Protein AF-A0A8H3U5H7-F1 (afdb_monomer_lite)

pLDDT: mean 70.86, std 16.05, range [38.41, 98.25]

Secondary structure (DSSP, 8-state):
-----GGGS-HHHH-TTS--PPPGGG--HHHHHHHHHTTTT-SS---S-SS----HHHHHTTTS---GGGHHHHHHHHHHHHHHHHHHHHHHHSS-SS----THHHHHHHHHHHGGGS--------HHHHHHTTSPPP-PPPPPPP-THHHHHHSSSSSS--------PPP-----EEEEEE-TTS-EEEEEEE--------S-SS--HHHHHHHHHHHHHHHHHHHHHHS-GGG--------HHHHHHHHHHHHHHHHHHHHTHHHHHHTT--

Organism: Venturia inaequalis (NCBI:txid5025)

Foldseek 3Di:
DDPPPPVPDPPCVVCVPDDDDDDPPVDDPVQVVVQVVCVVPDPDRDPDPDDDDQDVVNVVVVVPPDDPVCPVVVVVVVVVVVVVVVVVVVVVVVPDPDPDPDPVVVVVVVVVVPVVPPPDDDDDPDVVVVVVVVDDPDDDDDDDDPDCPVVVVVVVVPPPDPPDDDDPDDDDDFDWDWDWDADPVRDIDIDDGDGDPPPPPPPPPPDPVVVVVVVVVVVVVVVVVVVVVVPPPPCPPDPPPDDPVVVVVVVVVVVVVVVVCVVCVVVCVVVVND

Radius of gyration: 40.91 Å; chains: 1; bounding box: 101×96×105 Å

Sequence (274 aa):
MAPANIQNQPFSKQYPHIPSVPSTRHLRAEDVNLSSFFSLHRPISVTTAVPPESTEAQFNSIFEPRTLNNRQKFAKVISTLSGFAENLDSAIVETDEVGNITWQAIEQEVDMAQDAHRKGSGLRGDPMQQFMGQFKPFRPPPPPQPLNELVAASSKARSKRASAAPQKGRSWSTTITITEYTNRDGKIMYANAIAEPIAIAPSSPQKQPFLHRMGERERIWQEYRDERSQRGQSKKPEMKLISVKRQRKLKMKKHKYKKLMKRTRNERRKLGKL

InterPro domains:
  IPR013177 Ribosomal protein bS22, C-terminal [PF08213] (242-273)
  IPR013177 Ribosomal protein bS22, C-terminal [SM01155] (240-273)

Structure (mmCIF, N/CA/C/O backbone):
data_AF-A0A8H3U5H7-F1
#
_entry.id   AF-A0A8H3U5H7-F1
#
loop_
_atom_site.group_PDB
_atom_site.id
_atom_site.type_symbol
_atom_site.label_atom_id
_atom_site.label_alt_id
_atom_site.label_comp_id
_atom_site.label_asym_id
_atom_site.label_entity_id
_atom_site.label_seq_id
_atom_site.pdbx_PDB_ins_code
_atom_site.Cartn_x
_atom_site.Cartn_y
_atom_site.Cartn_z
_atom_site.occupancy
_atom_site.B_iso_or_equiv
_atom_site.auth_seq_id
_atom_site.auth_comp_id
_atom_site.auth_asym_id
_atom_site.auth_atom_id
_atom_site.pdbx_PDB_model_num
ATOM 1 N N . MET A 1 1 ? 38.866 -58.069 -45.721 1.00 38.66 1 MET A N 1
ATOM 2 C CA . MET A 1 1 ? 38.004 -58.292 -44.535 1.00 38.66 1 MET A CA 1
ATOM 3 C C . MET A 1 1 ? 38.095 -57.037 -43.675 1.00 38.66 1 MET A C 1
ATOM 5 O O . MET A 1 1 ? 39.208 -56.677 -43.342 1.00 38.66 1 MET A O 1
ATOM 9 N N . ALA A 1 2 ? 37.055 -56.270 -43.364 1.00 45.78 2 ALA A N 1
ATOM 10 C CA . ALA A 1 2 ? 35.619 -56.362 -43.629 1.00 45.78 2 ALA A CA 1
ATOM 11 C C . ALA A 1 2 ? 35.118 -54.978 -44.113 1.00 45.78 2 ALA A C 1
ATOM 13 O O . ALA A 1 2 ? 35.686 -53.971 -43.684 1.00 45.78 2 ALA A O 1
ATOM 14 N N . PRO A 1 3 ? 34.106 -54.887 -44.998 1.00 55.09 3 PRO A N 1
ATOM 15 C CA . PRO A 1 3 ? 33.540 -53.593 -45.367 1.00 55.09 3 PRO A CA 1
ATOM 16 C C . PRO A 1 3 ? 32.925 -52.964 -44.116 1.00 55.09 3 PRO A C 1
ATOM 18 O O . PRO A 1 3 ? 32.076 -53.572 -43.462 1.00 55.09 3 PRO A O 1
ATOM 21 N N . ALA A 1 4 ? 33.399 -51.771 -43.750 1.00 61.22 4 ALA A N 1
ATOM 22 C CA . ALA A 1 4 ? 32.850 -51.028 -42.628 1.00 61.22 4 ALA A CA 1
ATOM 23 C C . ALA A 1 4 ? 31.331 -50.915 -42.816 1.00 61.22 4 ALA A C 1
ATOM 25 O O . ALA A 1 4 ? 30.852 -50.531 -43.881 1.00 61.22 4 ALA A O 1
ATOM 26 N N . ASN A 1 5 ? 30.573 -51.312 -41.797 1.00 60.25 5 ASN A N 1
ATOM 27 C CA . ASN A 1 5 ? 29.120 -51.280 -41.811 1.00 60.25 5 ASN A CA 1
ATOM 28 C C . ASN A 1 5 ? 28.651 -49.811 -41.774 1.00 60.25 5 ASN A C 1
ATOM 30 O O . ASN A 1 5 ? 28.438 -49.232 -40.709 1.00 60.25 5 ASN A O 1
ATOM 34 N N . ILE A 1 6 ? 28.571 -49.186 -42.953 1.00 57.69 6 ILE A N 1
ATOM 35 C CA . ILE A 1 6 ? 28.218 -47.768 -43.142 1.00 57.69 6 ILE A CA 1
ATOM 36 C C . ILE A 1 6 ? 26.738 -47.507 -42.807 1.00 57.69 6 ILE A C 1
ATOM 38 O O . ILE A 1 6 ? 26.360 -46.358 -42.581 1.00 57.69 6 ILE A O 1
ATOM 42 N N . GLN A 1 7 ? 25.902 -48.547 -42.692 1.00 60.56 7 GLN A N 1
ATOM 43 C CA . GLN A 1 7 ? 24.448 -48.396 -42.563 1.00 60.56 7 GLN A CA 1
ATOM 44 C C . GLN A 1 7 ? 23.975 -47.728 -41.259 1.00 60.56 7 GLN A C 1
ATOM 46 O O . GLN A 1 7 ? 22.853 -47.240 -41.225 1.00 60.56 7 GLN A O 1
ATOM 51 N N . ASN A 1 8 ? 24.818 -47.624 -40.224 1.00 63.47 8 ASN A N 1
ATOM 52 C CA . ASN A 1 8 ? 24.435 -47.048 -38.925 1.00 63.47 8 ASN A CA 1
ATOM 53 C C . ASN A 1 8 ? 25.263 -45.819 -38.508 1.00 63.47 8 ASN A C 1
ATOM 55 O O . ASN A 1 8 ? 25.386 -45.533 -37.317 1.00 63.47 8 ASN A O 1
ATOM 59 N N . GLN A 1 9 ? 25.862 -45.089 -39.453 1.00 68.69 9 GLN A N 1
ATOM 60 C CA . GLN A 1 9 ? 26.500 -43.801 -39.143 1.00 68.69 9 GLN A CA 1
ATOM 61 C C . GLN A 1 9 ? 25.528 -42.640 -39.403 1.00 68.69 9 GLN A C 1
ATOM 63 O O . GLN A 1 9 ? 24.793 -42.678 -40.390 1.00 68.69 9 GLN A O 1
ATOM 68 N N . PRO A 1 10 ? 25.507 -41.597 -38.548 1.00 70.38 10 PRO A N 1
ATOM 69 C CA . PRO A 1 10 ? 24.693 -40.413 -38.797 1.00 70.38 10 PRO A CA 1
ATOM 70 C C . PRO A 1 10 ? 25.070 -39.789 -40.146 1.00 70.38 10 PRO A C 1
ATOM 72 O O . PRO A 1 10 ? 26.251 -39.714 -40.485 1.00 70.38 10 PRO A O 1
ATOM 75 N N . PHE A 1 11 ? 24.066 -39.325 -40.895 1.00 70.94 11 PHE A N 1
ATOM 76 C CA . PHE A 1 11 ? 24.198 -38.783 -42.256 1.00 70.94 11 PHE A CA 1
ATOM 77 C C . PHE A 1 11 ? 25.306 -37.720 -42.389 1.00 70.94 11 PHE A C 1
ATOM 79 O O . PHE A 1 11 ? 26.022 -37.686 -43.386 1.00 70.94 11 PHE A O 1
ATOM 86 N N . SER A 1 12 ? 25.536 -36.925 -41.337 1.00 74.25 12 SER A N 1
ATOM 87 C CA . SER A 1 12 ? 26.615 -35.929 -41.264 1.00 74.25 12 SER A CA 1
ATOM 88 C C . SER A 1 12 ? 28.032 -36.510 -41.348 1.00 74.25 12 SER A C 1
ATOM 90 O O . SER A 1 12 ? 28.941 -35.828 -41.809 1.00 74.25 12 SER A O 1
ATOM 92 N N . LYS A 1 13 ? 28.245 -37.763 -40.927 1.00 75.06 13 LYS A N 1
ATOM 93 C CA . LYS A 1 13 ? 29.532 -38.467 -41.071 1.00 75.06 13 LYS A CA 1
ATOM 94 C C . LYS A 1 13 ? 29.692 -39.123 -42.439 1.00 75.06 13 LYS A C 1
ATOM 96 O O . LYS A 1 13 ? 30.819 -39.342 -42.866 1.00 75.06 13 LYS A O 1
ATOM 101 N N . GLN A 1 14 ? 28.583 -39.457 -43.099 1.00 79.12 14 GLN A N 1
ATOM 102 C CA . GLN A 1 14 ? 28.596 -40.024 -44.449 1.00 79.12 14 GLN A CA 1
ATOM 103 C C . GLN A 1 14 ? 28.851 -38.938 -45.503 1.00 79.12 14 GLN A C 1
ATOM 105 O O . GLN A 1 14 ? 29.548 -39.191 -46.479 1.00 79.12 14 GLN A O 1
ATOM 110 N N . TYR A 1 15 ? 28.342 -37.722 -45.273 1.00 80.62 15 TYR A N 1
ATOM 111 C CA . TYR A 1 15 ? 28.466 -36.596 -46.198 1.00 80.62 15 TYR A CA 1
ATOM 112 C C . TYR A 1 15 ? 28.907 -35.320 -45.460 1.00 80.62 15 TYR A C 1
ATOM 114 O O . TYR A 1 15 ? 28.085 -34.443 -45.193 1.00 80.62 15 TYR A O 1
ATOM 122 N N . PRO A 1 16 ? 30.206 -35.184 -45.134 1.00 77.00 16 PRO A N 1
ATOM 123 C CA . PRO A 1 16 ? 30.718 -34.081 -44.312 1.00 77.00 16 PRO A CA 1
ATOM 124 C C . PRO A 1 16 ? 30.640 -32.702 -44.990 1.00 77.00 16 PRO A C 1
ATOM 126 O O . PRO A 1 16 ? 30.789 -31.682 -44.327 1.00 77.00 16 PRO A O 1
ATOM 129 N N . HIS A 1 17 ? 30.412 -32.658 -46.304 1.00 84.56 17 HIS A N 1
ATOM 130 C CA . HIS A 1 17 ? 30.326 -31.421 -47.090 1.00 84.56 17 HIS A CA 1
ATOM 131 C C . HIS A 1 17 ? 28.906 -30.848 -47.155 1.00 84.56 17 HIS A C 1
ATOM 133 O O . HIS A 1 17 ? 28.713 -29.738 -47.645 1.00 84.56 17 HIS A O 1
ATOM 139 N N . ILE A 1 18 ? 27.907 -31.611 -46.702 1.00 83.88 18 ILE A N 1
ATOM 140 C CA . ILE A 1 18 ? 26.506 -31.205 -46.757 1.00 83.88 18 ILE A CA 1
ATOM 141 C C . ILE A 1 18 ? 26.121 -30.646 -45.384 1.00 83.88 18 ILE A C 1
ATOM 143 O O . ILE A 1 18 ? 26.303 -31.334 -44.375 1.00 83.88 18 ILE A O 1
ATOM 147 N N . PRO A 1 19 ? 25.570 -29.422 -45.306 1.00 84.00 19 PRO A N 1
ATOM 148 C CA . PRO A 1 19 ? 25.059 -28.902 -44.048 1.00 84.00 19 PRO A CA 1
ATOM 149 C C . PRO A 1 19 ? 23.917 -29.800 -43.555 1.00 84.00 19 PRO A C 1
ATOM 151 O O . PRO A 1 19 ? 22.905 -29.974 -44.231 1.00 84.00 19 PRO A O 1
ATOM 154 N N . SER A 1 20 ? 24.087 -30.389 -42.371 1.00 82.75 20 SER A N 1
ATOM 155 C CA . SER A 1 20 ? 23.086 -31.255 -41.746 1.00 82.75 20 SER A CA 1
ATOM 156 C C . SER A 1 20 ? 22.437 -30.535 -40.575 1.00 82.75 20 SER A C 1
ATOM 158 O O . SER A 1 20 ? 23.118 -30.062 -39.667 1.00 82.75 20 SER A O 1
ATOM 160 N N . VAL A 1 21 ? 21.108 -30.513 -40.562 1.00 81.94 21 VAL A N 1
ATOM 161 C CA . VAL A 1 21 ? 20.324 -29.953 -39.457 1.00 81.94 21 VAL A CA 1
ATOM 162 C C . VAL A 1 21 ? 20.147 -31.017 -38.359 1.00 81.94 21 VAL A C 1
ATOM 164 O O . VAL A 1 21 ? 19.982 -32.199 -38.682 1.00 81.94 21 VAL A O 1
ATOM 167 N N . PRO A 1 22 ? 20.191 -30.649 -37.063 1.00 81.25 22 PRO A N 1
ATOM 168 C CA . PRO A 1 22 ? 19.882 -31.561 -35.965 1.00 81.25 22 PRO A CA 1
ATOM 169 C C . PRO A 1 22 ? 18.473 -32.157 -36.064 1.00 81.25 22 PRO A C 1
ATOM 171 O O . PRO A 1 22 ? 17.546 -31.541 -36.585 1.00 81.25 22 PRO A O 1
ATOM 174 N N . SER A 1 23 ? 18.286 -33.357 -35.512 1.00 80.75 23 SER A N 1
ATOM 175 C CA . SER A 1 23 ? 16.974 -34.005 -35.511 1.00 80.75 23 SER A CA 1
ATOM 176 C C . SER A 1 23 ? 15.972 -33.253 -34.626 1.00 80.75 23 SER A C 1
ATOM 178 O O . SER A 1 23 ? 16.205 -33.039 -33.435 1.00 80.75 23 SER A O 1
ATOM 180 N N . THR A 1 24 ? 14.810 -32.930 -35.189 1.00 81.19 24 THR A N 1
ATOM 181 C CA . THR A 1 24 ? 13.697 -32.237 -34.520 1.00 81.19 24 THR A CA 1
ATOM 182 C C . THR A 1 24 ? 12.803 -33.160 -33.685 1.00 81.19 24 THR A C 1
ATOM 184 O O . THR A 1 24 ? 11.735 -32.747 -33.252 1.00 81.19 24 THR A O 1
ATOM 187 N N . ARG A 1 25 ? 13.233 -34.399 -33.386 1.00 84.12 25 ARG A N 1
ATOM 188 C CA . ARG A 1 25 ? 12.470 -35.378 -32.573 1.00 84.12 25 ARG A CA 1
ATOM 189 C C . ARG A 1 25 ? 12.089 -34.889 -31.169 1.00 84.12 25 ARG A C 1
ATOM 191 O O . ARG A 1 25 ? 11.213 -35.471 -30.545 1.00 84.12 25 ARG A O 1
ATOM 198 N N . HIS A 1 26 ? 12.772 -33.865 -30.664 1.00 79.50 26 HIS A N 1
ATOM 199 C CA . HIS A 1 26 ? 12.516 -33.257 -29.360 1.00 79.50 26 HIS A CA 1
ATOM 200 C C . HIS A 1 26 ? 11.405 -32.193 -29.391 1.00 79.50 26 HIS A C 1
ATOM 202 O O . HIS A 1 26 ? 10.941 -31.788 -28.330 1.00 79.50 26 HIS A O 1
ATOM 208 N N . LEU A 1 27 ? 10.984 -31.737 -30.577 1.00 76.81 27 LEU A N 1
ATOM 209 C CA . LEU A 1 27 ? 9.941 -30.726 -30.736 1.00 76.81 27 LEU A CA 1
ATOM 210 C C . LEU A 1 27 ? 8.566 -31.396 -30.782 1.00 76.81 27 LEU A C 1
ATOM 212 O O . LEU A 1 27 ? 8.334 -32.291 -31.599 1.00 76.81 27 LEU A O 1
ATOM 216 N N . ARG A 1 28 ? 7.638 -30.953 -29.929 1.00 83.38 28 ARG A N 1
ATOM 217 C CA . ARG A 1 28 ? 6.228 -31.356 -30.017 1.00 83.38 28 ARG A CA 1
ATOM 218 C C . ARG A 1 28 ? 5.477 -30.440 -30.981 1.00 83.38 28 ARG A C 1
ATOM 220 O O . ARG A 1 28 ? 5.817 -29.271 -31.130 1.00 83.38 28 ARG A O 1
ATOM 227 N N . ALA A 1 29 ? 4.428 -30.961 -31.619 1.00 83.19 29 ALA A N 1
ATOM 228 C CA . ALA A 1 29 ? 3.637 -30.199 -32.590 1.00 83.19 29 ALA A CA 1
ATOM 229 C C . ALA A 1 29 ? 2.965 -28.959 -31.964 1.00 83.19 29 ALA A C 1
ATOM 231 O O . ALA A 1 29 ? 2.862 -27.910 -32.594 1.00 83.19 29 ALA A O 1
ATOM 232 N N . GLU A 1 30 ? 2.555 -29.066 -30.701 1.00 81.88 30 GLU A N 1
ATOM 233 C CA . GLU A 1 30 ? 1.944 -27.978 -29.929 1.00 81.88 30 GLU A CA 1
ATOM 234 C C . GLU A 1 30 ? 2.913 -26.807 -29.711 1.00 81.88 30 GLU A C 1
ATOM 236 O O . GLU A 1 30 ? 2.532 -25.650 -29.892 1.00 81.88 30 GLU A O 1
ATOM 241 N N . ASP A 1 31 ? 4.182 -27.103 -29.419 1.00 76.38 31 ASP A N 1
ATOM 242 C CA . ASP A 1 31 ? 5.225 -26.094 -29.209 1.00 76.38 31 ASP A CA 1
ATOM 243 C C . ASP A 1 31 ? 5.507 -25.312 -30.502 1.00 76.38 31 ASP A C 1
ATOM 245 O O . ASP A 1 31 ? 5.683 -24.091 -30.482 1.00 76.38 31 ASP A O 1
ATOM 249 N N . VAL A 1 32 ? 5.478 -26.000 -31.650 1.00 78.88 32 VAL A N 1
ATOM 250 C CA . VAL A 1 32 ? 5.634 -25.384 -32.978 1.00 78.88 32 VAL A CA 1
ATOM 251 C C . VAL A 1 32 ? 4.457 -24.456 -33.293 1.00 78.88 32 VAL A C 1
ATOM 253 O O . VAL A 1 32 ? 4.671 -23.331 -33.750 1.00 78.88 32 VAL A O 1
ATOM 256 N N . ASN A 1 33 ? 3.226 -24.880 -32.997 1.00 82.31 33 ASN A N 1
ATOM 257 C CA . ASN A 1 33 ? 2.026 -24.067 -33.212 1.00 82.31 33 ASN A CA 1
ATOM 258 C C . ASN A 1 33 ? 2.021 -22.806 -32.337 1.00 82.31 33 ASN A C 1
ATOM 260 O O . ASN A 1 33 ? 1.718 -21.717 -32.825 1.00 82.31 33 ASN A O 1
ATOM 264 N N . LEU A 1 34 ? 2.409 -22.926 -31.065 1.00 75.75 34 LEU A N 1
ATOM 265 C CA . LEU A 1 34 ? 2.540 -21.777 -30.166 1.00 75.75 34 LEU A CA 1
ATOM 266 C C . LEU A 1 34 ? 3.647 -20.823 -30.625 1.00 75.75 34 LEU A C 1
ATOM 268 O O . LEU A 1 34 ? 3.435 -19.610 -30.670 1.00 75.75 34 LEU A O 1
ATOM 272 N N . SER A 1 35 ? 4.810 -21.352 -31.011 1.00 77.81 35 SER A N 1
ATOM 273 C CA . SER A 1 35 ? 5.904 -20.528 -31.532 1.00 77.81 35 SER A CA 1
ATOM 274 C C . SER A 1 35 ? 5.510 -19.813 -32.830 1.00 77.81 35 SER A C 1
ATOM 276 O O . SER A 1 35 ? 5.905 -18.666 -33.033 1.00 77.81 35 SER A O 1
ATOM 278 N N . SER A 1 36 ? 4.707 -20.452 -33.686 1.00 81.69 36 SER A N 1
ATOM 279 C CA . SER A 1 36 ? 4.150 -19.837 -34.894 1.00 81.69 36 SER A CA 1
ATOM 280 C C . SER A 1 36 ? 3.160 -18.718 -34.554 1.00 81.69 36 SER A C 1
ATOM 282 O O . SER A 1 36 ? 3.287 -17.614 -35.086 1.00 81.69 36 SER A O 1
ATOM 284 N N . PHE A 1 37 ? 2.246 -18.949 -33.606 1.00 80.75 37 PHE A N 1
ATOM 285 C CA . PHE A 1 37 ? 1.261 -17.958 -33.161 1.00 80.75 37 PHE A CA 1
ATOM 286 C C . PHE A 1 37 ? 1.910 -16.677 -32.606 1.00 80.75 37 PHE A C 1
ATOM 288 O O . PHE A 1 37 ? 1.451 -15.573 -32.891 1.00 80.75 37 PHE A O 1
ATOM 295 N N . PHE A 1 38 ? 3.006 -16.802 -31.850 1.00 73.38 38 PHE A N 1
ATOM 296 C CA . PHE A 1 38 ? 3.713 -15.657 -31.260 1.00 73.38 38 PHE A CA 1
ATOM 297 C C . PHE A 1 38 ? 4.864 -15.101 -32.114 1.00 73.38 38 PHE A C 1
ATOM 299 O O . PHE A 1 38 ? 5.525 -14.154 -31.680 1.00 73.38 38 PHE A O 1
ATOM 306 N N . SER A 1 39 ? 5.089 -15.631 -33.319 1.00 78.62 39 SER A N 1
ATOM 307 C CA . SER A 1 39 ? 6.209 -15.245 -34.195 1.00 78.62 39 SER A CA 1
ATOM 308 C C . SER A 1 39 ? 6.231 -13.755 -34.560 1.00 78.62 39 SER A C 1
ATOM 310 O O . SER A 1 39 ? 7.302 -13.165 -34.660 1.00 78.62 39 SER A O 1
ATOM 312 N N . LEU A 1 40 ? 5.062 -13.115 -34.677 1.00 79.31 40 LEU A N 1
ATOM 313 C CA . LEU A 1 40 ? 4.951 -11.677 -34.962 1.00 79.31 40 LEU A CA 1
ATOM 314 C C . LEU A 1 40 ? 5.282 -10.782 -33.762 1.00 79.31 40 LEU A C 1
ATOM 316 O O . LEU A 1 40 ? 5.518 -9.588 -33.929 1.00 79.31 40 LEU A O 1
ATOM 320 N N . HIS A 1 41 ? 5.270 -11.332 -32.548 1.00 70.00 41 HIS A N 1
ATOM 321 C CA . HIS A 1 41 ? 5.310 -10.540 -31.320 1.00 70.00 41 HIS A CA 1
ATOM 322 C C . HIS A 1 41 ? 6.515 -10.844 -30.426 1.00 70.00 41 HIS A C 1
ATOM 324 O O . HIS A 1 41 ? 6.621 -10.233 -29.359 1.00 70.00 41 HIS A O 1
ATOM 330 N N . ARG A 1 42 ? 7.416 -11.771 -30.805 1.00 63.66 42 ARG A N 1
ATOM 331 C CA . ARG A 1 42 ? 8.579 -12.144 -29.977 1.00 63.66 42 ARG A CA 1
ATOM 332 C C . ARG A 1 42 ? 9.828 -12.541 -30.787 1.00 63.66 42 ARG A C 1
ATOM 334 O O . ARG A 1 42 ? 9.720 -13.402 -31.652 1.00 63.66 42 ARG A O 1
ATOM 341 N N . PRO A 1 43 ? 11.027 -12.030 -30.433 1.00 60.25 43 PRO A N 1
ATOM 342 C CA . PRO A 1 43 ? 12.297 -12.419 -31.059 1.00 60.25 43 PRO A CA 1
ATOM 343 C C . PRO A 1 43 ? 12.911 -13.737 -30.528 1.00 60.25 43 PRO A C 1
ATOM 345 O O . PRO A 1 43 ? 14.051 -14.041 -30.861 1.00 60.25 43 PRO A O 1
ATOM 348 N N . ILE A 1 44 ? 12.213 -14.520 -29.687 1.00 60.56 44 ILE A N 1
ATOM 349 C CA . ILE A 1 44 ? 12.780 -15.713 -29.022 1.00 60.56 44 ILE A CA 1
ATOM 350 C C . ILE A 1 44 ? 11.791 -16.888 -29.077 1.00 60.56 44 ILE A C 1
ATOM 352 O O . ILE A 1 44 ? 10.619 -16.722 -28.731 1.00 60.56 44 ILE A O 1
ATOM 356 N N . SER A 1 45 ? 12.270 -18.068 -29.486 1.00 61.12 45 SER A N 1
ATOM 357 C CA . SER A 1 45 ? 11.496 -19.314 -29.596 1.00 61.12 45 SER A CA 1
ATOM 358 C C . SER A 1 45 ? 10.948 -19.788 -28.245 1.00 61.12 45 SER A C 1
ATOM 360 O O . SER A 1 45 ? 11.640 -19.738 -27.227 1.00 61.12 45 SER A O 1
ATOM 362 N N . VAL A 1 46 ? 9.709 -20.285 -28.237 1.00 61.00 46 VAL A N 1
ATOM 363 C CA . VAL A 1 46 ? 9.047 -20.829 -27.041 1.00 61.00 46 VAL A CA 1
ATOM 364 C C . VAL A 1 46 ? 9.721 -22.150 -26.653 1.00 61.00 46 VAL A C 1
ATOM 366 O O . VAL A 1 46 ? 9.574 -23.150 -27.345 1.00 61.00 46 VAL A O 1
ATOM 369 N N . THR A 1 47 ? 10.495 -22.154 -25.565 1.00 63.59 47 THR A N 1
ATOM 370 C CA . THR A 1 47 ? 11.216 -23.345 -25.068 1.00 63.59 47 THR A CA 1
ATOM 371 C C . THR A 1 47 ? 10.421 -24.160 -24.049 1.00 63.59 47 THR A C 1
ATOM 373 O O . THR A 1 47 ? 10.843 -25.250 -23.667 1.00 63.59 47 THR A O 1
ATOM 376 N N . THR A 1 48 ? 9.274 -23.652 -23.597 1.00 61.62 48 THR A N 1
ATOM 377 C CA . THR A 1 48 ? 8.403 -24.323 -22.633 1.00 61.62 48 THR A CA 1
ATOM 378 C C . THR A 1 48 ? 6.943 -24.108 -22.999 1.00 61.62 48 THR A C 1
ATOM 380 O O . THR A 1 48 ? 6.538 -22.999 -23.350 1.00 61.62 48 THR A O 1
ATOM 383 N N . ALA A 1 49 ? 6.141 -25.165 -22.877 1.00 57.53 49 ALA A N 1
ATOM 384 C CA . ALA A 1 49 ? 4.698 -25.055 -22.986 1.00 57.53 49 ALA A CA 1
ATOM 385 C C . ALA A 1 49 ? 4.191 -23.992 -21.992 1.00 57.53 49 ALA A C 1
ATOM 387 O O . ALA A 1 49 ? 4.496 -24.003 -20.796 1.00 57.53 49 ALA A O 1
ATOM 388 N N . VAL A 1 50 ? 3.474 -23.024 -22.550 1.00 61.88 50 VAL A N 1
ATOM 389 C CA . VAL A 1 50 ? 2.701 -21.971 -21.883 1.00 61.88 50 VAL A CA 1
ATOM 390 C C . VAL A 1 50 ? 1.880 -22.580 -20.732 1.00 61.88 50 VAL A C 1
ATOM 392 O O . VAL A 1 50 ? 1.407 -23.701 -20.872 1.00 61.88 50 VAL A O 1
ATOM 395 N N . PRO A 1 51 ? 1.707 -21.835 -19.623 1.00 60.69 51 PRO A N 1
ATOM 396 C CA . PRO A 1 51 ? 2.151 -22.207 -18.274 1.00 60.69 51 PRO A CA 1
ATOM 397 C C . PRO A 1 51 ? 1.800 -23.640 -17.833 1.00 60.69 51 PRO A C 1
ATOM 399 O O . PRO A 1 51 ? 0.774 -24.177 -18.238 1.00 60.69 51 PRO A O 1
ATOM 402 N N . PRO A 1 52 ? 2.601 -24.230 -16.924 1.00 68.38 52 PRO A N 1
ATOM 403 C CA . PRO A 1 52 ? 2.379 -25.589 -16.437 1.00 68.38 52 PRO A CA 1
ATOM 404 C C . PRO A 1 52 ? 0.938 -25.778 -15.961 1.00 68.38 52 PRO A C 1
ATOM 406 O O . PRO A 1 52 ? 0.414 -24.928 -15.235 1.00 68.38 52 PRO A O 1
ATOM 409 N N . GLU A 1 53 ? 0.323 -26.893 -16.362 1.00 71.56 53 GLU A N 1
ATOM 410 C CA . GLU A 1 53 ? -1.028 -27.262 -15.944 1.00 71.56 53 GLU A CA 1
ATOM 411 C C . GLU A 1 53 ? -1.113 -27.227 -14.416 1.00 71.56 53 GLU A C 1
ATOM 413 O O . GLU A 1 53 ? -0.480 -28.014 -13.708 1.00 71.56 53 GLU A O 1
ATOM 418 N N . SER A 1 54 ? -1.867 -26.265 -13.887 1.00 75.88 54 SER A N 1
ATOM 419 C CA . SER A 1 54 ? -2.039 -26.123 -12.450 1.00 75.88 54 SER A CA 1
ATOM 420 C C . SER A 1 54 ? -2.907 -27.265 -11.942 1.00 75.88 54 SER A C 1
ATOM 422 O O . SER A 1 54 ? -4.094 -27.341 -12.258 1.00 75.88 54 SER A O 1
ATOM 424 N N . THR A 1 55 ? -2.328 -28.150 -11.138 1.00 88.88 55 THR A N 1
ATOM 425 C CA . THR A 1 55 ? -3.066 -29.249 -10.512 1.00 88.88 55 THR A CA 1
ATOM 426 C C . THR A 1 55 ? -4.027 -28.691 -9.459 1.00 88.88 55 THR A C 1
ATOM 428 O O . THR A 1 55 ? -3.699 -27.725 -8.768 1.00 88.88 55 THR A O 1
ATOM 431 N N . GLU A 1 56 ? -5.184 -29.323 -9.258 1.00 88.38 56 GLU A N 1
ATOM 432 C CA . GLU A 1 56 ? -6.163 -28.906 -8.240 1.00 88.38 56 GLU A CA 1
ATOM 433 C C . GLU A 1 56 ? -5.545 -28.838 -6.830 1.00 88.38 56 GLU A C 1
ATOM 435 O O . GLU A 1 56 ? -5.805 -27.911 -6.071 1.00 88.38 56 GLU A O 1
ATOM 440 N N . ALA A 1 57 ? -4.611 -29.740 -6.510 1.00 85.12 57 ALA A N 1
ATOM 441 C CA . ALA A 1 57 ? -3.832 -29.692 -5.270 1.00 85.12 57 ALA A CA 1
ATOM 442 C C . ALA A 1 57 ? -2.997 -28.401 -5.127 1.00 85.12 57 ALA A C 1
ATOM 444 O O . ALA A 1 57 ? -2.863 -27.848 -4.033 1.00 85.12 57 ALA A O 1
ATOM 445 N N . GLN A 1 58 ? -2.451 -27.895 -6.233 1.00 84.31 58 GLN A N 1
ATOM 446 C CA . GLN A 1 58 ? -1.659 -26.669 -6.270 1.00 84.31 58 GLN A CA 1
ATOM 447 C C . GLN A 1 58 ? -2.556 -25.437 -6.110 1.00 84.31 58 GLN A C 1
ATOM 449 O O . GLN A 1 58 ? -2.195 -24.506 -5.389 1.00 84.31 58 GLN A O 1
ATOM 454 N N . PHE A 1 59 ? -3.752 -25.467 -6.698 1.00 86.62 59 PHE A N 1
ATOM 455 C CA . PHE A 1 59 ? -4.781 -24.450 -6.488 1.00 86.62 59 PHE A CA 1
ATOM 456 C C . PHE A 1 59 ? -5.291 -24.440 -5.039 1.00 86.62 59 PHE A C 1
ATOM 458 O O . PHE A 1 59 ? -5.331 -23.388 -4.403 1.00 86.62 59 PHE A O 1
ATOM 465 N N . ASN A 1 60 ? -5.574 -25.609 -4.465 1.00 90.69 60 ASN A N 1
ATOM 466 C CA . ASN A 1 60 ? -6.035 -25.745 -3.081 1.00 90.69 60 ASN A CA 1
ATOM 467 C C . ASN A 1 60 ? -4.993 -25.249 -2.067 1.00 90.69 60 ASN A C 1
ATOM 469 O O . ASN A 1 60 ? -5.356 -24.642 -1.060 1.00 90.69 60 ASN A O 1
ATOM 473 N N . SER A 1 61 ? -3.697 -25.375 -2.379 1.00 83.44 61 SER A N 1
ATOM 474 C CA . SER A 1 61 ? -2.613 -24.835 -1.544 1.00 83.44 61 SER A CA 1
ATOM 475 C C . SER A 1 61 ? -2.667 -23.312 -1.342 1.00 83.44 61 SER A C 1
ATOM 477 O O . SER A 1 61 ? -2.074 -22.803 -0.390 1.00 83.44 61 SER A O 1
ATOM 479 N N . ILE A 1 62 ? -3.393 -22.579 -2.196 1.00 87.25 62 ILE A N 1
ATOM 480 C CA . ILE A 1 62 ? -3.594 -21.126 -2.080 1.00 87.25 62 ILE A CA 1
ATOM 481 C C . ILE A 1 62 ? -4.499 -20.792 -0.884 1.00 87.25 62 ILE A C 1
ATOM 483 O O . ILE A 1 62 ? -4.328 -19.745 -0.255 1.00 87.25 62 ILE A O 1
ATOM 487 N N . PHE A 1 63 ? -5.444 -21.677 -0.559 1.00 89.12 63 PHE A N 1
ATOM 488 C CA . PHE A 1 63 ? -6.425 -21.481 0.511 1.00 89.12 63 PHE A CA 1
ATOM 489 C C . PHE A 1 63 ? -5.990 -22.078 1.852 1.00 89.12 63 PHE A C 1
ATOM 491 O O . PHE A 1 63 ? -6.617 -21.798 2.876 1.00 89.12 63 PHE A O 1
ATOM 498 N N . GLU A 1 64 ? -4.909 -22.860 1.871 1.00 84.94 64 GLU A N 1
ATOM 499 C CA . GLU A 1 64 ? -4.370 -23.435 3.099 1.00 84.94 64 GLU A CA 1
ATOM 500 C C . GLU A 1 64 ? -3.908 -22.329 4.072 1.00 84.94 64 GLU A C 1
ATOM 502 O O . GLU A 1 64 ? -3.162 -21.414 3.690 1.00 84.94 64 GLU A O 1
ATOM 507 N N . PRO A 1 65 ? -4.319 -22.378 5.355 1.00 78.56 65 PRO A N 1
ATOM 508 C CA . PRO A 1 65 ? -3.940 -21.373 6.332 1.00 78.56 65 PRO A CA 1
ATOM 509 C C . PRO A 1 65 ? -2.419 -21.342 6.495 1.00 78.56 65 PRO A C 1
ATOM 511 O O . PRO A 1 65 ? -1.752 -22.356 6.696 1.00 78.56 65 PRO A O 1
ATOM 514 N N . ARG A 1 66 ? -1.851 -20.135 6.426 1.00 67.00 66 ARG A N 1
ATOM 515 C CA . ARG A 1 66 ? -0.403 -19.907 6.456 1.00 67.00 66 ARG A CA 1
ATOM 516 C C . ARG A 1 66 ? 0.215 -20.450 7.751 1.00 67.00 66 ARG A C 1
ATOM 518 O O . ARG A 1 66 ? 0.184 -19.786 8.786 1.00 67.00 66 ARG A O 1
ATOM 525 N N . THR A 1 67 ? 0.836 -21.625 7.682 1.00 69.50 67 THR A N 1
ATOM 526 C CA . THR A 1 67 ? 1.518 -22.234 8.830 1.00 69.50 67 THR A CA 1
ATOM 527 C C . THR A 1 67 ? 2.836 -21.505 9.127 1.00 69.50 67 THR A C 1
ATOM 529 O O . THR A 1 67 ? 3.608 -21.141 8.232 1.00 69.50 67 THR A O 1
ATOM 532 N N . LEU A 1 68 ? 3.110 -21.261 10.414 1.00 59.41 68 LEU A N 1
ATOM 533 C CA . LEU A 1 68 ? 4.286 -20.518 10.900 1.00 59.41 68 LEU A CA 1
ATOM 534 C C . LEU A 1 68 ? 5.634 -21.201 10.565 1.00 59.41 68 LEU A C 1
ATOM 536 O O . LEU A 1 68 ? 6.685 -20.565 10.656 1.00 59.41 68 LEU A O 1
ATOM 540 N N . ASN A 1 69 ? 5.607 -22.448 10.081 1.00 60.44 69 ASN A N 1
ATOM 541 C CA . ASN A 1 69 ? 6.777 -23.227 9.657 1.00 60.44 69 ASN A CA 1
ATOM 542 C C . ASN A 1 69 ? 7.348 -22.813 8.286 1.00 60.44 69 ASN A C 1
ATOM 544 O O . ASN A 1 69 ? 8.436 -23.244 7.911 1.00 60.44 69 ASN A O 1
ATOM 548 N N . ASN A 1 70 ? 6.693 -21.910 7.548 1.00 61.03 70 ASN A N 1
ATOM 549 C CA . ASN A 1 70 ? 7.200 -21.424 6.258 1.00 61.03 70 ASN A CA 1
ATOM 550 C C . ASN A 1 70 ? 8.343 -20.398 6.363 1.00 61.03 70 ASN A C 1
ATOM 552 O O . ASN A 1 70 ? 8.803 -19.912 5.331 1.00 61.03 70 ASN A O 1
ATOM 556 N N . ARG A 1 71 ? 8.848 -20.058 7.561 1.00 67.62 71 ARG A N 1
ATOM 557 C CA . ARG A 1 71 ? 9.958 -19.093 7.719 1.00 67.62 71 ARG A CA 1
ATOM 558 C C . ARG A 1 71 ? 11.198 -19.488 6.908 1.00 67.62 71 ARG A C 1
ATOM 560 O O . ARG A 1 71 ? 11.827 -18.613 6.323 1.00 67.62 71 ARG A O 1
ATOM 567 N N . GLN A 1 72 ? 11.504 -20.782 6.819 1.00 72.88 72 GLN A N 1
ATOM 568 C CA . GLN A 1 72 ? 12.604 -21.294 5.994 1.00 72.88 72 GLN A CA 1
ATOM 569 C C . GLN A 1 72 ? 12.317 -21.152 4.491 1.00 72.88 72 GLN A C 1
ATOM 571 O O . GLN A 1 72 ? 13.207 -20.773 3.737 1.00 72.88 72 GLN A O 1
ATOM 576 N N . LYS A 1 73 ? 11.064 -21.351 4.053 1.00 71.62 73 LYS A N 1
ATOM 577 C CA . LYS A 1 73 ? 10.660 -21.108 2.657 1.00 71.62 73 LYS A CA 1
ATOM 578 C C . LYS A 1 73 ? 10.722 -19.622 2.299 1.00 71.62 73 LYS A C 1
ATOM 580 O O . LYS A 1 73 ? 11.205 -19.285 1.227 1.00 71.62 73 LYS A O 1
ATOM 585 N N . PHE A 1 74 ? 10.316 -18.729 3.206 1.00 73.25 74 PHE A N 1
ATOM 586 C CA . PHE A 1 74 ? 10.477 -17.281 3.029 1.00 73.25 74 PHE A CA 1
ATOM 587 C C . PHE A 1 74 ? 11.950 -16.870 2.989 1.00 73.25 74 PHE A C 1
ATOM 589 O O . PHE A 1 74 ? 12.317 -16.071 2.139 1.00 73.25 74 PHE A O 1
ATOM 596 N N . ALA A 1 75 ? 12.796 -17.433 3.857 1.00 80.75 75 ALA A N 1
ATOM 597 C CA . ALA A 1 75 ? 14.237 -17.195 3.816 1.00 80.75 75 ALA A CA 1
ATOM 598 C C . ALA A 1 75 ? 14.847 -17.662 2.485 1.00 80.75 75 ALA A C 1
ATOM 600 O O . ALA A 1 75 ? 15.615 -16.916 1.889 1.00 80.75 75 ALA A O 1
ATOM 601 N N . LYS A 1 76 ? 14.429 -18.831 1.980 1.00 81.50 76 LYS A N 1
ATOM 602 C CA . LYS A 1 76 ? 14.841 -19.347 0.670 1.00 81.50 76 LYS A CA 1
ATOM 603 C C . LYS A 1 76 ? 14.365 -18.454 -0.479 1.00 81.50 76 LYS A C 1
ATOM 605 O O . LYS A 1 76 ? 15.145 -18.138 -1.364 1.00 81.50 76 LYS A O 1
ATOM 610 N N . VAL A 1 77 ? 13.114 -17.991 -0.471 1.00 85.56 77 VAL A N 1
ATOM 611 C CA . VAL A 1 77 ? 12.605 -17.061 -1.499 1.00 85.56 77 VAL A CA 1
ATOM 612 C C . VAL A 1 77 ? 13.383 -15.746 -1.469 1.00 85.56 77 VAL A C 1
ATOM 614 O O . VAL A 1 77 ? 13.776 -15.251 -2.518 1.00 85.56 77 VAL A O 1
ATOM 617 N N . ILE A 1 78 ? 13.662 -15.212 -0.275 1.00 85.38 78 ILE A N 1
ATOM 618 C CA . ILE A 1 78 ? 14.461 -13.993 -0.109 1.00 85.38 78 ILE A CA 1
ATOM 619 C C . ILE A 1 78 ? 15.878 -14.197 -0.648 1.00 85.38 78 ILE A C 1
ATOM 621 O O . ILE A 1 78 ? 16.334 -13.345 -1.398 1.00 85.38 78 ILE A O 1
ATOM 625 N N . SER A 1 79 ? 16.541 -15.316 -0.334 1.00 86.31 79 SER A N 1
ATOM 626 C CA . SER A 1 79 ? 17.895 -15.595 -0.829 1.00 86.31 79 SER A CA 1
ATOM 627 C C . SER A 1 79 ? 17.939 -15.835 -2.341 1.00 86.31 79 SER A C 1
ATOM 629 O O . SER A 1 79 ? 18.910 -15.483 -2.998 1.00 86.31 79 SER A O 1
ATOM 631 N N . THR A 1 80 ? 16.884 -16.426 -2.910 1.00 88.19 80 THR A N 1
ATOM 632 C CA . THR A 1 80 ? 16.808 -16.679 -4.359 1.00 88.19 80 THR A CA 1
ATOM 633 C C . THR A 1 80 ? 16.558 -15.375 -5.122 1.00 88.19 80 THR A C 1
ATOM 635 O O . THR A 1 80 ? 17.205 -15.117 -6.131 1.00 88.19 80 THR A O 1
ATOM 638 N N . LEU A 1 81 ? 15.657 -14.520 -4.622 1.00 86.00 81 LEU A N 1
ATOM 639 C CA . LEU A 1 81 ? 15.393 -13.206 -5.215 1.00 86.00 81 LEU A CA 1
ATOM 640 C C . LEU A 1 81 ? 16.569 -12.242 -5.031 1.00 86.00 81 LEU A C 1
ATOM 642 O O . LEU A 1 81 ? 16.820 -11.444 -5.927 1.00 86.00 81 LEU A O 1
ATOM 646 N N . SER A 1 82 ? 17.291 -12.314 -3.907 1.00 85.19 82 SER A N 1
ATOM 647 C CA . SER A 1 82 ? 18.500 -11.509 -3.714 1.00 85.19 82 SER A CA 1
ATOM 648 C C . SER A 1 82 ? 19.616 -11.946 -4.655 1.00 85.19 82 SER A C 1
ATOM 650 O O . SER A 1 82 ? 20.191 -11.087 -5.303 1.00 85.19 82 SER A O 1
ATOM 652 N N . GLY A 1 83 ? 19.851 -13.253 -4.821 1.00 85.00 83 GLY A N 1
ATOM 653 C CA . GLY A 1 83 ? 20.841 -13.752 -5.782 1.00 85.00 83 GLY A CA 1
ATOM 654 C C . GLY A 1 83 ? 20.496 -13.406 -7.236 1.00 85.00 83 GLY A C 1
ATOM 655 O O . GLY A 1 83 ? 21.379 -13.079 -8.018 1.00 85.00 83 GLY A O 1
ATOM 656 N N . PHE A 1 84 ? 19.209 -13.405 -7.602 1.00 83.88 84 PHE A N 1
ATOM 657 C CA . PHE A 1 84 ? 18.779 -12.945 -8.927 1.00 83.88 84 PHE A CA 1
ATOM 658 C C . PHE A 1 84 ? 18.973 -11.434 -9.116 1.00 83.88 84 PHE A C 1
ATOM 660 O O . PHE A 1 84 ? 19.418 -11.011 -10.176 1.00 83.88 84 PHE A O 1
ATOM 667 N N . ALA A 1 85 ? 18.653 -10.626 -8.101 1.00 83.75 85 ALA A N 1
ATOM 668 C CA . ALA A 1 85 ? 18.862 -9.180 -8.144 1.00 83.75 85 ALA A CA 1
ATOM 669 C C . ALA A 1 85 ? 20.352 -8.822 -8.214 1.00 83.75 85 ALA A C 1
ATOM 671 O O . ALA A 1 85 ? 20.718 -7.961 -9.000 1.00 83.75 85 ALA A O 1
ATOM 672 N N . GLU A 1 86 ? 21.201 -9.519 -7.455 1.00 82.56 86 GLU A N 1
ATOM 673 C CA . GLU A 1 86 ? 22.658 -9.367 -7.508 1.00 82.56 86 GLU A CA 1
ATOM 674 C C . GLU A 1 86 ? 23.206 -9.772 -8.881 1.00 82.56 86 GLU A C 1
ATOM 676 O O . GLU A 1 86 ? 23.989 -9.025 -9.449 1.00 82.56 86 GLU A O 1
ATOM 681 N N . ASN A 1 87 ? 22.729 -10.870 -9.479 1.00 82.31 87 ASN A N 1
ATOM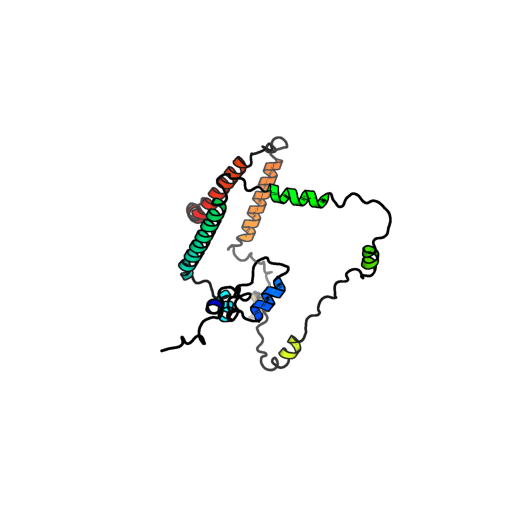 682 C CA . ASN A 1 87 ? 23.109 -11.242 -10.846 1.00 82.31 87 ASN A CA 1
ATOM 683 C C . ASN A 1 87 ? 22.634 -10.228 -11.901 1.00 82.31 87 ASN A C 1
ATOM 685 O O . ASN A 1 87 ? 23.338 -10.013 -12.883 1.00 82.31 87 ASN A O 1
ATOM 689 N N . LEU A 1 88 ? 21.460 -9.610 -11.727 1.00 79.62 88 LEU A N 1
ATOM 690 C CA . LEU A 1 88 ? 20.984 -8.542 -12.614 1.00 79.62 88 LEU A CA 1
ATOM 691 C C . LEU A 1 88 ? 21.822 -7.272 -12.454 1.00 79.62 88 LEU A C 1
ATOM 693 O O . LEU A 1 88 ? 22.221 -6.690 -13.455 1.00 79.62 88 LEU A O 1
ATOM 697 N N . ASP A 1 89 ? 22.116 -6.868 -11.217 1.00 71.25 89 ASP A N 1
ATOM 698 C CA . ASP A 1 89 ? 22.991 -5.729 -10.931 1.00 71.25 89 ASP A CA 1
ATOM 699 C C . ASP A 1 89 ? 24.406 -5.986 -11.477 1.00 71.25 89 ASP A C 1
ATOM 701 O O . ASP A 1 89 ? 24.994 -5.092 -12.074 1.00 71.25 89 ASP A O 1
ATOM 705 N N . SER A 1 90 ? 24.935 -7.209 -11.369 1.00 71.56 90 SER A N 1
ATOM 706 C CA . SER A 1 90 ? 26.212 -7.596 -11.982 1.00 71.56 90 SER A CA 1
ATOM 707 C C . SER A 1 90 ? 26.161 -7.592 -13.513 1.00 71.56 90 SER A C 1
ATOM 709 O O . SER A 1 90 ? 27.083 -7.074 -14.132 1.00 71.56 90 SER A O 1
ATOM 711 N N . ALA A 1 91 ? 25.080 -8.076 -14.131 1.00 62.78 91 ALA A N 1
ATOM 712 C CA . ALA A 1 91 ? 24.898 -8.028 -15.585 1.00 62.78 91 ALA A CA 1
ATOM 713 C C . ALA A 1 91 ? 24.716 -6.594 -16.125 1.00 62.78 91 ALA A C 1
ATOM 715 O O . ALA A 1 91 ? 25.063 -6.319 -17.268 1.00 62.78 91 ALA A O 1
ATOM 716 N N . ILE A 1 92 ? 24.191 -5.674 -15.308 1.00 59.09 92 ILE A N 1
ATOM 717 C CA . ILE A 1 92 ? 24.109 -4.234 -15.612 1.00 59.09 92 ILE A CA 1
ATOM 718 C C . ILE A 1 92 ? 25.476 -3.549 -15.429 1.00 59.09 92 ILE A C 1
ATOM 720 O O . ILE A 1 92 ? 25.747 -2.534 -16.064 1.00 59.09 92 ILE A O 1
ATOM 724 N N . VAL A 1 93 ? 26.342 -4.087 -14.565 1.00 56.50 93 VAL A N 1
ATOM 725 C CA . VAL A 1 93 ? 27.690 -3.554 -14.309 1.00 56.50 93 VAL A CA 1
ATOM 726 C C . VAL A 1 93 ? 28.730 -4.090 -15.305 1.00 56.50 93 VAL A C 1
ATOM 728 O O . VAL A 1 93 ? 29.694 -3.386 -15.582 1.00 56.50 93 VAL A O 1
ATOM 731 N N . GLU A 1 94 ? 28.537 -5.275 -15.894 1.00 53.50 94 GLU A N 1
ATOM 732 C CA . GLU A 1 94 ? 29.410 -5.798 -16.966 1.00 53.50 94 GLU A CA 1
ATOM 733 C C . GLU A 1 94 ? 29.244 -5.070 -18.314 1.00 53.50 94 GLU A C 1
ATOM 735 O O . GLU A 1 94 ? 30.065 -5.251 -19.212 1.00 53.50 94 GLU A O 1
ATOM 740 N N . THR A 1 95 ? 28.242 -4.197 -18.459 1.00 51.75 95 THR A N 1
ATOM 741 C CA . THR A 1 95 ? 28.155 -3.260 -19.586 1.00 51.75 95 THR A CA 1
ATOM 742 C C . THR A 1 95 ? 28.882 -1.949 -19.263 1.00 51.75 95 THR A C 1
ATOM 744 O O . THR A 1 95 ? 28.298 -1.020 -18.708 1.00 51.75 95 THR A O 1
ATOM 747 N N . ASP A 1 96 ? 30.151 -1.922 -19.676 1.00 41.31 96 ASP A N 1
ATOM 748 C CA . ASP A 1 96 ? 31.057 -0.789 -19.913 1.00 41.31 96 ASP A CA 1
ATOM 749 C C . ASP A 1 96 ? 31.666 -0.012 -18.726 1.00 41.31 96 ASP A C 1
ATOM 751 O O . ASP A 1 96 ? 31.004 0.630 -17.912 1.00 41.31 96 ASP A O 1
ATOM 755 N N . GLU A 1 97 ? 33.003 0.077 -18.763 1.00 52.19 97 GLU A N 1
ATOM 756 C CA . GLU A 1 97 ? 33.878 0.950 -17.957 1.00 52.19 97 GLU A CA 1
ATOM 757 C C . GLU A 1 97 ? 33.640 2.463 -18.173 1.00 52.19 97 GLU A C 1
ATOM 759 O O . GLU A 1 97 ? 34.331 3.307 -17.599 1.00 52.19 97 GLU A O 1
ATOM 764 N N . VAL A 1 98 ? 32.637 2.845 -18.963 1.00 52.28 98 VAL A N 1
ATOM 765 C CA . VAL A 1 98 ? 32.252 4.236 -19.212 1.00 52.28 98 VAL A CA 1
ATOM 766 C C . VAL A 1 98 ? 30.752 4.351 -18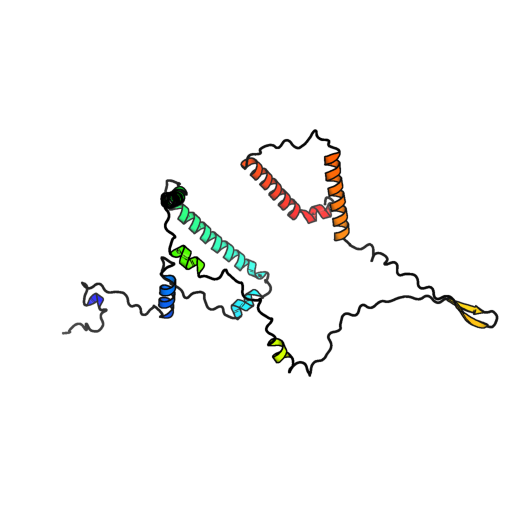.965 1.00 52.28 98 VAL A C 1
ATOM 768 O O . VAL A 1 98 ? 29.944 4.240 -19.879 1.00 52.28 98 VAL A O 1
ATOM 771 N N . GLY A 1 99 ? 30.388 4.541 -17.694 1.00 53.97 99 GLY A N 1
ATOM 772 C CA . GLY A 1 99 ? 29.014 4.555 -17.185 1.00 53.97 99 GLY A CA 1
ATOM 773 C C . GLY A 1 99 ? 28.096 5.620 -17.794 1.00 53.97 99 GLY A C 1
ATOM 774 O O . GLY A 1 99 ? 27.744 6.595 -17.132 1.00 53.97 99 GLY A O 1
ATOM 775 N N . ASN A 1 100 ? 27.646 5.383 -19.023 1.00 42.25 100 ASN A N 1
ATOM 776 C CA . ASN A 1 100 ? 26.602 6.121 -19.716 1.00 42.25 100 ASN A CA 1
ATOM 777 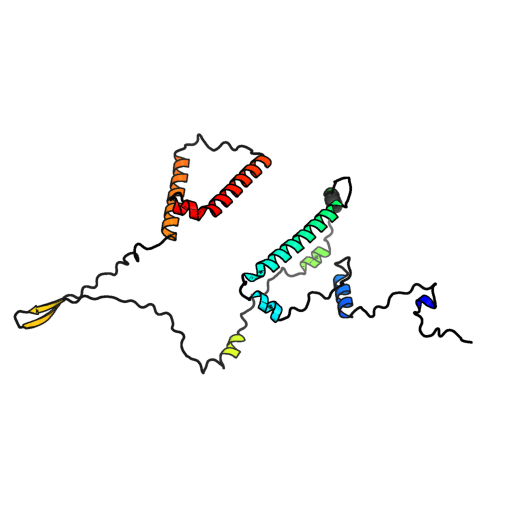C C . ASN A 1 100 ? 25.575 5.121 -20.261 1.00 42.25 100 ASN A C 1
ATOM 779 O O . ASN A 1 100 ? 25.593 4.757 -21.431 1.00 42.25 100 ASN A O 1
ATOM 783 N N . ILE A 1 101 ? 24.620 4.723 -19.419 1.00 49.75 101 ILE A N 1
ATOM 784 C CA . ILE A 1 101 ? 23.343 4.200 -19.915 1.00 49.75 101 ILE A CA 1
ATOM 785 C C . ILE A 1 101 ? 22.602 5.403 -20.512 1.00 49.75 101 ILE A C 1
ATOM 787 O O . ILE A 1 101 ? 21.966 6.191 -19.804 1.00 49.75 101 ILE A O 1
ATOM 791 N N . THR A 1 102 ? 22.761 5.600 -21.817 1.00 46.72 102 THR A N 1
ATOM 792 C CA . THR A 1 102 ? 22.148 6.681 -22.586 1.00 46.72 102 THR A CA 1
ATOM 793 C C . THR A 1 102 ? 20.654 6.420 -22.769 1.00 46.72 102 THR A C 1
ATOM 795 O O . THR A 1 102 ? 20.202 5.888 -23.777 1.00 46.72 102 THR A O 1
ATOM 798 N N . TRP A 1 103 ? 19.845 6.930 -21.836 1.00 44.97 103 TRP A N 1
ATOM 799 C CA . TRP A 1 103 ? 18.416 7.199 -22.078 1.00 44.97 103 TRP A CA 1
ATOM 800 C C . TRP A 1 103 ? 18.173 8.122 -23.296 1.00 44.97 103 TRP A C 1
ATOM 802 O O . TRP A 1 103 ? 17.053 8.216 -23.779 1.00 44.97 103 TRP A O 1
ATOM 812 N N . GLN A 1 104 ? 19.228 8.743 -23.841 1.00 45.34 104 GLN A N 1
ATOM 813 C CA . GLN A 1 104 ? 19.209 9.537 -25.072 1.00 45.34 104 GLN A CA 1
ATOM 814 C C . GLN A 1 104 ? 18.955 8.726 -26.353 1.00 45.34 104 GLN A C 1
ATOM 816 O O . GLN A 1 104 ? 18.399 9.286 -27.291 1.00 45.34 104 GLN A O 1
ATOM 821 N N . ALA A 1 105 ? 19.302 7.433 -26.416 1.00 49.41 105 ALA A N 1
ATOM 822 C CA . ALA A 1 105 ? 19.099 6.647 -27.642 1.00 49.41 105 ALA A CA 1
ATOM 823 C C . ALA A 1 105 ? 17.611 6.355 -27.923 1.00 49.41 105 ALA A C 1
ATOM 825 O O . ALA A 1 105 ? 17.210 6.241 -29.074 1.00 49.41 105 ALA A O 1
ATOM 826 N N . ILE A 1 106 ? 16.784 6.290 -26.872 1.00 50.72 106 ILE A N 1
ATOM 827 C CA . ILE A 1 106 ? 15.341 6.027 -26.983 1.00 50.72 106 ILE A CA 1
ATOM 828 C C . ILE A 1 106 ? 14.567 7.317 -27.300 1.00 50.72 106 ILE A C 1
ATOM 830 O O . ILE A 1 106 ? 13.562 7.273 -28.001 1.00 50.72 106 ILE A O 1
ATOM 834 N N . GLU A 1 107 ? 15.029 8.480 -26.829 1.00 47.59 107 GLU A N 1
ATOM 835 C CA . GLU A 1 107 ? 14.367 9.765 -27.111 1.00 47.59 107 GLU A CA 1
ATOM 836 C C . GLU A 1 107 ? 14.628 10.258 -28.546 1.00 47.59 107 GLU A C 1
ATOM 838 O O . GLU A 1 107 ? 13.732 10.825 -29.170 1.00 47.59 107 GLU A O 1
ATOM 843 N N . GLN A 1 108 ? 15.804 9.970 -29.116 1.00 45.91 108 GLN A N 1
ATOM 844 C CA . GLN A 1 108 ? 16.151 10.396 -30.479 1.00 45.91 108 GLN A CA 1
ATOM 845 C C . GLN A 1 108 ? 15.336 9.679 -31.574 1.00 45.91 108 GLN A C 1
ATOM 847 O O . GLN A 1 108 ? 15.099 10.249 -32.637 1.00 45.91 108 GLN A O 1
ATOM 852 N N . GLU A 1 109 ? 14.855 8.461 -31.310 1.00 49.09 109 GLU A N 1
ATOM 853 C CA . GLU A 1 109 ? 14.033 7.688 -32.253 1.00 49.09 109 GLU A CA 1
ATOM 854 C C . GLU A 1 109 ? 12.559 8.151 -32.265 1.00 49.09 109 GLU A C 1
ATOM 856 O O . GLU A 1 109 ? 11.873 8.053 -33.284 1.00 49.09 109 GLU A O 1
ATOM 861 N N . VAL A 1 110 ? 12.078 8.735 -31.159 1.00 49.28 110 VAL A N 1
ATOM 862 C CA . VAL A 1 110 ? 10.703 9.251 -31.033 1.00 49.28 110 VAL A CA 1
ATOM 863 C C . VAL A 1 110 ? 10.543 10.615 -31.716 1.00 49.28 110 VAL A C 1
ATOM 865 O O . VAL A 1 110 ? 9.498 10.862 -32.322 1.00 49.28 110 VAL A O 1
ATOM 868 N N . ASP A 1 111 ? 11.573 11.466 -31.700 1.00 44.50 111 ASP A N 1
ATOM 869 C CA . ASP A 1 111 ? 11.536 12.783 -32.358 1.00 44.50 111 ASP A CA 1
ATOM 870 C C . ASP A 1 111 ? 11.638 12.687 -33.893 1.00 44.50 111 ASP A C 1
ATOM 872 O O . ASP A 1 111 ? 10.984 13.448 -34.608 1.00 44.50 111 ASP A O 1
ATOM 876 N N . MET A 1 112 ? 12.361 11.697 -34.433 1.00 48.78 112 MET A N 1
ATOM 877 C CA . MET A 1 112 ? 12.447 11.489 -35.889 1.00 48.78 112 MET A CA 1
ATOM 878 C C . MET A 1 112 ? 11.154 10.927 -36.509 1.00 48.78 112 MET A C 1
ATOM 880 O O . MET A 1 112 ? 10.916 11.109 -37.704 1.00 48.78 112 MET A O 1
ATOM 884 N N . ALA A 1 113 ? 10.288 10.289 -35.714 1.00 49.22 113 ALA A N 1
ATOM 885 C CA . ALA A 1 113 ? 9.005 9.751 -36.176 1.00 49.22 113 ALA A CA 1
ATOM 886 C C . ALA A 1 113 ? 7.868 10.795 -36.204 1.00 49.22 113 ALA A C 1
ATOM 888 O O . ALA A 1 113 ? 6.849 10.580 -36.865 1.00 49.22 113 ALA A O 1
ATOM 889 N N . GLN A 1 114 ? 8.015 11.931 -35.510 1.00 46.75 114 GLN A N 1
ATOM 890 C CA . GLN A 1 114 ? 6.955 12.946 -35.405 1.00 46.75 114 GLN A CA 1
ATOM 891 C C . GLN A 1 114 ? 7.027 14.044 -36.478 1.00 46.75 114 GLN A C 1
ATOM 893 O O . GLN A 1 114 ? 5.999 14.653 -36.793 1.00 46.75 114 GLN A O 1
ATOM 898 N N . ASP A 1 115 ? 8.190 14.254 -37.099 1.00 41.81 115 ASP A N 1
ATOM 899 C CA . ASP A 1 115 ? 8.389 15.320 -38.094 1.00 41.81 115 ASP A CA 1
ATOM 900 C C . ASP A 1 115 ? 7.936 14.950 -39.522 1.00 41.81 115 ASP A C 1
ATOM 902 O O . ASP A 1 115 ? 7.704 15.829 -40.357 1.00 41.81 115 ASP A O 1
ATOM 906 N N . ALA A 1 116 ? 7.704 13.664 -39.811 1.00 47.25 116 ALA A N 1
ATOM 907 C CA . ALA A 1 116 ? 7.249 13.207 -41.130 1.00 47.25 116 ALA A CA 1
ATOM 908 C C . ALA A 1 116 ? 5.743 13.433 -41.396 1.00 47.25 116 ALA A C 1
ATOM 910 O O . ALA A 1 116 ? 5.297 13.339 -42.539 1.00 47.25 116 ALA A O 1
ATOM 911 N N . HIS A 1 117 ? 4.943 13.769 -40.375 1.00 45.09 117 HIS A N 1
ATOM 912 C CA . HIS A 1 117 ? 3.477 13.846 -40.490 1.00 45.09 117 HIS A CA 1
ATOM 913 C C . HIS A 1 117 ? 2.886 15.267 -40.518 1.00 45.09 117 HIS A C 1
ATOM 915 O O . HIS A 1 117 ? 1.664 15.416 -40.504 1.00 45.09 117 HIS A O 1
ATOM 921 N N . ARG A 1 118 ? 3.706 16.329 -40.585 1.00 41.81 118 ARG A N 1
ATOM 922 C CA . ARG A 1 118 ? 3.208 17.723 -40.504 1.00 41.81 118 ARG A CA 1
ATOM 923 C C . ARG A 1 118 ? 3.359 18.596 -41.750 1.00 41.81 118 ARG A C 1
ATOM 925 O O . ARG A 1 118 ? 3.018 19.777 -41.691 1.00 41.81 118 ARG A O 1
ATOM 932 N N . LYS A 1 119 ? 3.766 18.055 -42.902 1.00 45.38 119 LYS A N 1
ATOM 933 C CA . LYS A 1 119 ? 3.753 18.811 -44.171 1.00 45.38 119 LYS A CA 1
ATOM 934 C C . LYS A 1 119 ? 2.958 18.085 -45.253 1.00 45.38 119 LYS A C 1
ATOM 936 O O . LYS A 1 119 ? 3.492 17.274 -45.993 1.00 45.38 119 LYS A O 1
ATOM 941 N N . GLY A 1 120 ? 1.673 18.420 -45.339 1.00 40.16 120 GLY A N 1
ATOM 942 C CA . GLY A 1 120 ? 0.765 17.917 -46.369 1.00 40.16 120 GLY A CA 1
ATOM 943 C C . GLY A 1 120 ? -0.634 18.515 -46.249 1.00 40.16 120 GLY A C 1
ATOM 944 O O . GLY A 1 120 ? -1.595 17.805 -45.987 1.00 40.16 120 GLY A O 1
ATOM 945 N N . SER A 1 121 ? -0.744 19.837 -46.386 1.00 42.75 121 SER A N 1
ATOM 946 C CA . SER A 1 121 ? -2.027 20.503 -46.637 1.00 42.75 121 SER A CA 1
ATOM 947 C C . SER A 1 121 ? -2.469 20.213 -48.074 1.00 42.75 121 SER A C 1
ATOM 949 O O . SER A 1 121 ? -1.677 20.423 -48.992 1.00 42.75 121 SER A O 1
ATOM 951 N N . GLY A 1 122 ? -3.720 19.783 -48.277 1.00 38.41 122 GLY A N 1
ATOM 952 C CA . GLY A 1 122 ? -4.349 19.833 -49.600 1.00 38.41 122 GLY A CA 1
ATOM 953 C C . GLY A 1 122 ? -5.424 18.784 -49.888 1.00 38.41 122 GLY A C 1
ATOM 954 O O . GLY A 1 122 ? -5.182 17.845 -50.631 1.00 38.41 122 GLY A O 1
ATOM 955 N N . LEU A 1 123 ? -6.632 18.996 -49.357 1.00 49.31 123 LEU A N 1
ATOM 956 C CA . LEU A 1 123 ? -7.909 18.791 -50.062 1.00 49.31 123 LEU A CA 1
ATOM 957 C C . LEU A 1 123 ? -8.029 17.571 -51.005 1.00 49.31 123 LEU A C 1
ATOM 959 O O . LEU A 1 123 ? -8.291 17.740 -52.193 1.00 49.31 123 LEU A O 1
ATOM 963 N N . ARG A 1 124 ? -7.968 16.344 -50.485 1.00 48.69 124 ARG A N 1
ATOM 964 C CA . ARG A 1 124 ? -8.726 15.209 -51.044 1.00 48.69 124 ARG A CA 1
ATOM 965 C C . ARG A 1 124 ? -9.193 14.337 -49.889 1.00 48.69 124 ARG A C 1
ATOM 967 O O . ARG A 1 124 ? -8.385 13.952 -49.054 1.00 48.69 124 ARG A O 1
ATOM 974 N N . GLY A 1 125 ? -10.504 14.106 -49.815 1.00 52.34 125 GLY A N 1
ATOM 975 C CA . GLY A 1 125 ? -11.114 13.263 -48.791 1.00 52.34 125 GLY A CA 1
ATOM 976 C C . GLY A 1 125 ? -10.438 11.898 -48.779 1.00 52.34 125 GLY A C 1
ATOM 977 O O . GLY A 1 125 ? -10.406 11.212 -49.799 1.00 52.34 125 GLY A O 1
ATOM 978 N N . ASP A 1 126 ? -9.851 11.561 -47.639 1.00 61.69 126 ASP A N 1
ATOM 979 C CA . ASP A 1 126 ? -9.143 10.313 -47.420 1.00 61.69 126 ASP A CA 1
ATOM 980 C C . ASP A 1 126 ? -10.156 9.151 -47.546 1.00 61.69 126 ASP A C 1
ATOM 982 O O . ASP A 1 126 ? -11.160 9.146 -46.821 1.00 61.69 126 ASP A O 1
ATOM 986 N N . PRO A 1 127 ? -9.971 8.181 -48.465 1.00 67.12 127 PRO A N 1
ATOM 987 C CA . PRO A 1 127 ? -10.890 7.047 -48.634 1.00 67.12 127 PRO A CA 1
ATOM 988 C C . PRO A 1 127 ? -11.062 6.247 -47.335 1.00 67.12 127 PRO A C 1
ATOM 990 O O . PRO A 1 127 ? -12.103 5.624 -47.112 1.00 67.12 127 PRO A O 1
ATOM 993 N N . MET A 1 128 ? -10.079 6.332 -46.436 1.00 64.50 128 MET A N 1
ATOM 994 C CA . MET A 1 128 ? -10.150 5.771 -45.096 1.00 64.50 128 MET A CA 1
ATOM 995 C C . MET A 1 128 ? -11.225 6.456 -44.237 1.00 64.50 128 MET A C 1
ATOM 997 O O . MET A 1 128 ? -11.955 5.779 -43.521 1.00 64.50 128 MET A O 1
ATOM 1001 N N . GLN A 1 129 ? -11.410 7.773 -44.357 1.00 67.50 129 GLN A N 1
ATOM 1002 C CA . GLN A 1 129 ? -12.444 8.518 -43.628 1.00 67.50 129 GLN A CA 1
ATOM 1003 C C . GLN A 1 129 ? -13.857 8.189 -44.134 1.00 67.50 129 GLN A C 1
ATOM 1005 O O . GLN A 1 129 ? -14.794 8.080 -43.340 1.00 67.50 129 GLN A O 1
ATOM 1010 N N . GLN A 1 130 ? -14.007 7.964 -45.443 1.00 71.50 130 GLN A N 1
ATOM 1011 C CA . GLN A 1 130 ? -15.271 7.522 -46.039 1.00 71.50 130 GLN A CA 1
ATOM 1012 C C . GLN A 1 130 ? -15.631 6.090 -45.615 1.00 71.50 130 GLN A C 1
ATOM 1014 O O . GLN A 1 130 ? -16.794 5.812 -45.323 1.00 71.50 130 GLN A O 1
ATOM 1019 N N . PHE A 1 131 ? -14.637 5.206 -45.509 1.00 73.12 131 PHE A N 1
ATOM 1020 C CA . PHE A 1 131 ? -14.798 3.863 -44.951 1.00 73.12 131 PHE A CA 1
ATOM 1021 C C . PHE A 1 131 ? -15.129 3.905 -43.450 1.00 73.12 131 PHE A C 1
ATOM 1023 O O . PHE A 1 131 ? -16.025 3.201 -42.987 1.00 73.12 131 PHE A O 1
ATOM 1030 N N . MET A 1 132 ? -14.494 4.805 -42.692 1.00 75.31 132 MET A N 1
ATOM 1031 C CA . MET A 1 132 ? -14.776 5.011 -41.267 1.00 75.31 132 MET A CA 1
ATOM 1032 C C . MET A 1 132 ? -16.213 5.491 -41.004 1.00 75.31 132 MET A C 1
ATOM 1034 O O . MET A 1 132 ? -16.813 5.094 -40.006 1.00 75.31 132 MET A O 1
ATOM 1038 N N . GLY A 1 133 ? -16.794 6.279 -41.915 1.00 72.25 133 GLY A N 1
ATOM 1039 C CA . GLY A 1 133 ? -18.191 6.722 -41.842 1.00 72.25 133 GLY A CA 1
ATOM 1040 C C . GLY A 1 133 ? -19.235 5.619 -42.072 1.00 72.25 133 GLY A C 1
ATOM 1041 O O . GLY A 1 133 ? -20.400 5.812 -41.729 1.00 72.25 133 GLY A O 1
ATOM 1042 N N . GLN A 1 134 ? -18.844 4.461 -42.620 1.00 79.00 134 GLN A N 1
ATOM 1043 C CA . GLN A 1 134 ? -19.738 3.306 -42.794 1.00 79.00 134 GLN A CA 1
ATOM 1044 C C . GLN A 1 134 ? -19.901 2.486 -41.507 1.00 79.00 134 GLN A C 1
ATOM 1046 O O . GLN A 1 134 ? -20.868 1.730 -41.369 1.00 79.00 134 GLN A O 1
ATOM 1051 N N . PHE A 1 135 ? -18.988 2.634 -40.543 1.00 81.19 135 PHE A N 1
ATOM 1052 C CA . PHE A 1 135 ? -19.116 1.955 -39.261 1.00 81.19 135 PHE A CA 1
ATOM 1053 C C . PHE A 1 135 ? -20.129 2.678 -38.382 1.00 81.19 135 PHE A C 1
ATOM 1055 O O . PHE A 1 135 ? -20.034 3.875 -3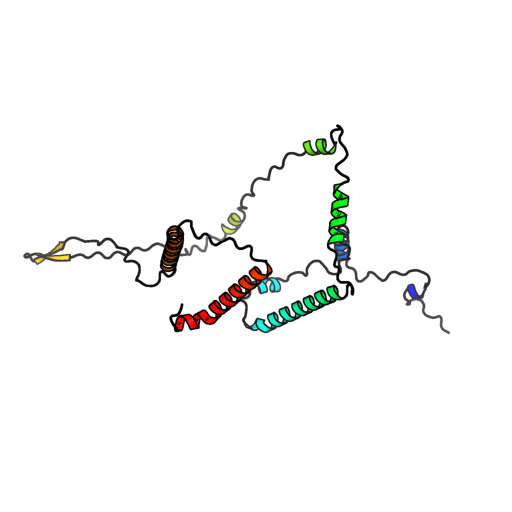8.112 1.00 81.19 135 PHE A O 1
ATOM 1062 N N . LYS A 1 136 ? -21.113 1.923 -37.891 1.00 79.19 136 LYS A N 1
ATOM 1063 C CA . LYS A 1 136 ? -22.046 2.430 -36.886 1.00 79.19 136 LYS A CA 1
ATOM 1064 C C . LYS A 1 136 ? -21.243 2.803 -35.632 1.00 79.19 136 LYS A C 1
ATOM 1066 O O . LYS A 1 136 ? -20.467 1.966 -35.165 1.00 79.19 136 LYS A O 1
ATOM 1071 N N . PRO A 1 137 ? -21.442 4.005 -35.059 1.00 84.25 137 PRO A N 1
ATOM 1072 C CA . PRO A 1 137 ? -20.858 4.364 -33.775 1.00 84.25 137 PRO A CA 1
ATOM 1073 C C . PRO A 1 137 ? -21.128 3.269 -32.748 1.00 84.25 137 PRO A C 1
ATOM 1075 O O . PRO A 1 137 ? -22.226 2.701 -32.723 1.00 84.25 137 PRO A O 1
ATOM 1078 N N . PHE A 1 138 ? -20.124 2.966 -31.927 1.00 85.00 138 PHE A N 1
ATOM 1079 C CA . PHE A 1 138 ? -20.193 1.884 -30.954 1.00 85.00 138 PHE A CA 1
ATOM 1080 C C . PHE A 1 138 ? -21.454 2.005 -30.090 1.00 85.00 138 PHE A C 1
ATOM 1082 O O . PHE A 1 138 ? -21.657 2.993 -29.384 1.00 85.00 138 PHE A O 1
ATOM 1089 N N . ARG A 1 139 ? -22.303 0.976 -30.155 1.00 83.31 139 ARG A N 1
ATOM 1090 C CA . ARG A 1 139 ? -23.437 0.793 -29.253 1.00 83.31 139 ARG A CA 1
ATOM 1091 C C . ARG A 1 139 ? -23.088 -0.381 -28.348 1.00 83.31 139 ARG A C 1
ATOM 1093 O O . ARG A 1 139 ? -23.063 -1.505 -28.855 1.00 83.31 139 ARG A O 1
ATOM 1100 N N . PRO A 1 140 ? -22.768 -0.146 -27.063 1.00 87.06 140 PRO A N 1
ATOM 1101 C CA . PRO A 1 140 ? -22.474 -1.242 -26.157 1.00 87.06 140 PRO A CA 1
ATOM 1102 C C . PRO A 1 140 ? -23.664 -2.210 -26.143 1.00 87.06 140 PRO A C 1
ATOM 1104 O O . PRO A 1 140 ? -24.814 -1.757 -26.183 1.00 87.06 140 PRO A O 1
ATOM 1107 N N . PRO A 1 141 ? -23.409 -3.529 -26.126 1.00 85.75 141 PRO A N 1
ATOM 1108 C CA . PRO A 1 141 ? -24.482 -4.503 -26.044 1.00 85.75 141 PRO A CA 1
ATOM 1109 C C . PRO A 1 141 ? -25.293 -4.276 -24.760 1.00 85.75 141 PRO A C 1
ATOM 1111 O O . PRO A 1 141 ? -24.754 -3.767 -23.769 1.00 85.75 141 PRO A O 1
ATOM 1114 N N . PRO A 1 142 ? -26.586 -4.642 -24.758 1.00 84.56 142 PRO A N 1
ATOM 1115 C CA . PRO A 1 142 ? -27.378 -4.599 -23.542 1.00 84.56 142 PRO A CA 1
ATOM 1116 C C . PRO A 1 142 ? -26.701 -5.446 -22.451 1.00 84.56 142 PRO A C 1
ATOM 1118 O O . PRO A 1 142 ? -26.066 -6.459 -22.763 1.00 84.56 142 PRO A O 1
ATOM 1121 N N . PRO A 1 143 ? -26.812 -5.034 -21.177 1.00 85.88 143 PRO A N 1
ATOM 1122 C CA . PRO A 1 143 ? -26.205 -5.760 -20.071 1.00 85.88 143 PRO A CA 1
ATOM 1123 C C . PRO A 1 143 ? -26.689 -7.220 -20.069 1.00 85.88 143 PRO A C 1
ATOM 1125 O O . PRO A 1 143 ? -27.876 -7.462 -20.316 1.00 85.88 143 PRO A O 1
ATOM 1128 N N . PRO A 1 144 ? -25.801 -8.195 -19.798 1.00 86.06 144 PRO A N 1
ATOM 1129 C CA . PRO A 1 144 ? -26.187 -9.596 -19.759 1.00 86.06 144 PRO A CA 1
ATOM 1130 C C . PRO A 1 144 ? -27.258 -9.795 -18.688 1.00 86.06 144 PRO A C 1
ATOM 1132 O O . PRO A 1 144 ? -27.110 -9.355 -17.545 1.00 86.06 144 PRO A O 1
ATOM 1135 N N . GLN A 1 145 ? -28.352 -10.449 -19.068 1.00 81.81 145 GLN A N 1
ATOM 1136 C CA . GLN A 1 145 ? -29.376 -10.829 -18.107 1.00 81.81 145 GLN A CA 1
ATOM 1137 C C . GLN A 1 145 ? -28.844 -11.959 -17.218 1.00 81.81 145 GLN A C 1
ATOM 1139 O O . GLN A 1 145 ? -28.125 -12.835 -17.708 1.00 81.81 145 GLN A O 1
ATOM 1144 N N . PRO A 1 146 ? -29.168 -11.955 -15.914 1.00 76.81 146 PRO A N 1
ATOM 1145 C CA . PRO A 1 146 ? -28.765 -13.029 -15.021 1.00 76.81 146 PRO A CA 1
ATOM 1146 C C . PRO A 1 146 ? -29.326 -14.360 -15.530 1.00 76.81 146 PRO A C 1
ATOM 1148 O O . PRO A 1 146 ? -30.526 -14.506 -15.762 1.00 76.81 146 PRO A O 1
ATOM 1151 N N . LEU A 1 147 ? -28.436 -15.333 -15.710 1.00 67.00 147 LEU A N 1
ATOM 1152 C CA . LEU A 1 147 ? -28.773 -16.676 -16.156 1.00 67.00 147 LEU A CA 1
ATOM 1153 C C . LEU A 1 147 ? -29.566 -17.388 -15.045 1.00 67.00 147 LEU A C 1
ATOM 1155 O O . LEU A 1 147 ? -29.005 -17.835 -14.045 1.00 67.00 147 LEU A O 1
ATOM 1159 N N . ASN A 1 148 ? -30.887 -17.493 -15.210 1.00 65.31 148 ASN A N 1
ATOM 1160 C CA . ASN A 1 148 ? -31.791 -18.161 -14.259 1.00 65.31 148 ASN A CA 1
ATOM 1161 C C . ASN A 1 148 ? -31.650 -19.702 -14.235 1.00 65.31 148 ASN A C 1
ATOM 1163 O O . ASN A 1 148 ? -32.434 -20.382 -13.572 1.00 65.31 148 ASN A O 1
ATOM 1167 N N . GLU A 1 149 ? -30.648 -20.286 -14.900 1.00 58.38 149 GLU A N 1
ATOM 1168 C CA . GLU A 1 149 ? -30.436 -21.744 -14.944 1.00 58.38 149 GLU A CA 1
ATOM 1169 C C . GLU A 1 149 ? -30.112 -22.358 -13.567 1.00 58.38 149 GLU A C 1
ATOM 1171 O O . GLU A 1 149 ? -30.399 -23.531 -13.325 1.00 58.38 149 GLU A O 1
ATOM 1176 N N . LEU A 1 150 ? -29.658 -21.557 -12.596 1.00 53.81 150 LEU A N 1
ATOM 1177 C CA . LEU A 1 150 ? -29.485 -21.997 -11.201 1.00 53.81 150 LEU A CA 1
ATOM 1178 C C . LEU A 1 150 ? -30.809 -22.104 -10.409 1.00 53.81 150 LEU A C 1
ATOM 1180 O O . LEU A 1 150 ? -30.840 -22.680 -9.315 1.00 53.81 150 LEU A O 1
ATOM 1184 N N . VAL A 1 151 ? -31.928 -21.608 -10.949 1.00 51.94 151 VAL A N 1
ATOM 1185 C CA . VAL A 1 151 ? -33.265 -21.751 -10.337 1.00 51.94 151 VAL A CA 1
ATOM 1186 C C . VAL A 1 151 ? -33.945 -23.052 -10.791 1.00 51.94 151 VAL A C 1
ATOM 1188 O O . VAL A 1 151 ? -34.641 -23.702 -10.005 1.00 51.94 151 VAL A O 1
ATOM 1191 N N . ALA A 1 152 ? -33.683 -23.513 -12.019 1.00 50.00 152 ALA A N 1
ATOM 1192 C CA . ALA A 1 152 ? -34.248 -24.763 -12.534 1.00 50.00 152 ALA A CA 1
ATOM 1193 C C . ALA A 1 152 ? -33.598 -26.016 -11.909 1.00 50.00 152 ALA A C 1
ATOM 1195 O O . ALA A 1 152 ? -34.295 -26.987 -11.616 1.00 50.00 152 ALA A O 1
ATOM 1196 N N . ALA A 1 153 ? -32.292 -25.978 -11.613 1.00 49.47 153 ALA A N 1
ATOM 1197 C CA . ALA A 1 153 ? -31.598 -27.090 -10.951 1.00 49.47 153 ALA A CA 1
ATOM 1198 C C . ALA A 1 153 ? -31.787 -27.121 -9.417 1.00 49.47 153 ALA A C 1
ATOM 1200 O O . ALA A 1 153 ? -31.709 -28.189 -8.811 1.00 49.47 153 ALA A O 1
ATOM 1201 N N . SER A 1 154 ? -32.089 -25.985 -8.769 1.00 48.78 154 SER A N 1
ATOM 1202 C CA . SER A 1 154 ? -32.287 -25.929 -7.307 1.00 48.78 154 SER A CA 1
ATOM 1203 C C . SER A 1 154 ? -33.741 -26.117 -6.849 1.00 48.78 154 SER A C 1
ATOM 1205 O O . SER A 1 154 ? -33.981 -26.361 -5.664 1.00 48.78 154 SER A O 1
ATOM 1207 N N . SER A 1 155 ? -34.720 -26.084 -7.758 1.00 51.88 155 SER A N 1
ATOM 1208 C CA . SER A 1 155 ? -36.145 -26.247 -7.417 1.00 51.88 155 SER A CA 1
ATOM 1209 C C . SER A 1 155 ? -36.593 -27.705 -7.240 1.00 51.88 155 SER A C 1
ATOM 1211 O O . SER A 1 155 ? -37.541 -27.953 -6.496 1.00 51.88 155 SER A O 1
ATOM 1213 N N . LYS A 1 156 ? -35.882 -28.696 -7.802 1.00 47.28 156 LYS A N 1
ATOM 1214 C CA . LYS A 1 156 ? -36.192 -30.130 -7.590 1.00 47.28 156 LYS A CA 1
ATOM 1215 C C . LYS A 1 156 ? -35.505 -30.763 -6.371 1.00 47.28 156 LYS A C 1
ATOM 1217 O O . LYS A 1 156 ? -35.939 -31.813 -5.911 1.00 47.28 156 LYS A O 1
ATOM 1222 N N . ALA A 1 157 ? -34.501 -30.107 -5.783 1.00 48.03 157 ALA A N 1
ATOM 1223 C CA . ALA A 1 157 ? -33.803 -30.587 -4.580 1.00 48.03 157 ALA A CA 1
ATOM 1224 C C . ALA A 1 157 ? -34.235 -29.883 -3.275 1.00 48.03 157 ALA A C 1
ATOM 1226 O O . ALA A 1 157 ? -33.769 -30.240 -2.193 1.00 48.03 157 ALA A O 1
ATOM 1227 N N . ARG A 1 158 ? -35.145 -28.898 -3.340 1.00 45.16 158 ARG A N 1
ATOM 1228 C CA . ARG A 1 158 ? -35.556 -28.085 -2.177 1.00 45.16 158 ARG A CA 1
ATOM 1229 C C . ARG A 1 158 ? -36.858 -28.535 -1.497 1.00 45.16 158 ARG A C 1
ATOM 1231 O O . ARG A 1 158 ? -37.233 -27.973 -0.476 1.00 45.16 158 ARG A O 1
ATOM 1238 N N . SER A 1 159 ? -37.505 -29.600 -1.979 1.00 52.66 159 SER A N 1
ATOM 1239 C CA . SER A 1 159 ? -38.752 -30.129 -1.392 1.00 52.66 159 SER A CA 1
ATOM 1240 C C . SER A 1 159 ? -38.559 -31.076 -0.189 1.00 52.66 159 SER A C 1
ATOM 1242 O O . SER A 1 159 ? -39.551 -31.539 0.367 1.00 52.66 159 SER A O 1
ATOM 1244 N N . LYS A 1 160 ? -37.326 -31.392 0.246 1.00 53.12 160 LYS A N 1
ATOM 1245 C CA . LYS A 1 160 ? -37.092 -32.328 1.376 1.00 53.12 160 LYS A CA 1
ATOM 1246 C C . LYS A 1 160 ? -36.154 -31.838 2.490 1.00 53.12 160 LYS A C 1
ATOM 1248 O O . LYS A 1 160 ? -35.803 -32.617 3.368 1.00 53.12 160 LYS A O 1
ATOM 1253 N N . ARG A 1 161 ? -35.784 -30.552 2.524 1.00 45.28 161 ARG A N 1
ATOM 1254 C CA . ARG A 1 161 ? -35.061 -29.937 3.661 1.00 45.28 161 ARG A CA 1
ATOM 1255 C C . ARG A 1 161 ? -35.536 -28.506 3.903 1.00 45.28 161 ARG A C 1
ATOM 1257 O O . ARG A 1 161 ? -34.815 -27.538 3.692 1.00 45.28 161 ARG A O 1
ATOM 1264 N N . ALA A 1 162 ? -36.773 -28.389 4.369 1.00 46.50 162 ALA A N 1
ATOM 1265 C CA . ALA A 1 162 ? -37.243 -27.217 5.093 1.00 46.50 162 ALA A CA 1
ATOM 1266 C C . ALA A 1 162 ? -36.989 -27.423 6.597 1.00 46.50 162 ALA A C 1
ATOM 1268 O O . ALA A 1 162 ? -37.917 -27.560 7.381 1.00 46.50 162 ALA A O 1
ATOM 1269 N N . SER A 1 163 ? -35.720 -27.464 7.011 1.00 46.56 163 SER A N 1
ATOM 1270 C CA . SER A 1 163 ? -35.357 -27.045 8.367 1.00 46.56 163 SER A CA 1
ATOM 1271 C C . SER A 1 163 ? -34.969 -25.575 8.260 1.00 46.56 163 SER A C 1
ATOM 1273 O O . SER A 1 163 ? -33.888 -25.241 7.772 1.00 46.56 163 SER A O 1
ATOM 1275 N N . ALA A 1 164 ? -35.910 -24.703 8.613 1.00 49.75 164 ALA A N 1
ATOM 1276 C CA . ALA A 1 164 ? -35.735 -23.262 8.618 1.00 49.75 164 ALA A CA 1
ATOM 1277 C C . ALA A 1 164 ? -34.493 -22.876 9.440 1.00 49.75 164 ALA A C 1
ATOM 1279 O O . ALA A 1 164 ? -34.434 -23.123 10.642 1.00 49.75 164 ALA A O 1
ATOM 1280 N N . ALA A 1 165 ? -33.502 -22.251 8.802 1.00 52.28 165 ALA A N 1
ATOM 1281 C CA . ALA A 1 165 ? -32.517 -21.470 9.538 1.00 52.28 165 ALA A CA 1
ATOM 1282 C C . ALA A 1 165 ? -33.273 -20.345 10.273 1.00 52.28 165 ALA A C 1
ATOM 1284 O O . ALA A 1 165 ? -34.113 -19.693 9.641 1.00 52.28 165 ALA A O 1
ATOM 1285 N N . PRO A 1 166 ? -33.036 -20.112 11.577 1.00 52.75 166 PRO A N 1
ATOM 1286 C CA . PRO A 1 166 ? -33.795 -19.119 12.319 1.00 52.75 166 PRO A CA 1
ATOM 1287 C C . PRO A 1 166 ? -33.505 -17.733 11.744 1.00 52.75 166 PRO A C 1
ATOM 1289 O O . PRO A 1 166 ? -32.383 -17.226 11.809 1.00 52.75 166 PRO A O 1
ATOM 1292 N N . GLN A 1 167 ? -34.539 -17.115 11.175 1.00 62.22 167 GLN A N 1
ATOM 1293 C CA . GLN A 1 167 ? -34.581 -15.675 10.959 1.00 62.22 167 GLN A CA 1
ATOM 1294 C C . GLN A 1 167 ? -34.253 -15.028 12.307 1.00 62.22 167 GLN A C 1
ATOM 1296 O O . GLN A 1 167 ? -34.925 -15.310 13.300 1.00 62.22 167 GLN A O 1
ATOM 1301 N N . LYS A 1 168 ? -33.193 -14.214 12.377 1.00 59.75 168 LYS A N 1
ATOM 1302 C CA . LYS A 1 168 ? -32.863 -13.443 13.583 1.00 59.75 168 LYS A CA 1
ATOM 1303 C C . LYS A 1 168 ? -34.014 -12.473 13.867 1.00 59.75 168 LYS A C 1
ATOM 1305 O O . LYS A 1 168 ? -34.020 -11.345 13.379 1.00 59.75 168 LYS A O 1
ATOM 1310 N N . GLY A 1 169 ? -34.992 -12.929 14.641 1.00 59.12 169 GLY A N 1
ATOM 1311 C CA . GLY A 1 169 ? -36.022 -12.087 15.222 1.00 59.12 169 GLY A CA 1
ATOM 1312 C C . GLY A 1 169 ? -35.374 -11.121 16.207 1.00 59.12 169 GLY A C 1
ATOM 1313 O O . GLY A 1 169 ? -34.517 -11.503 17.003 1.00 59.12 169 GLY A O 1
ATOM 1314 N N . ARG A 1 170 ? -35.755 -9.848 16.134 1.00 75.69 170 ARG A N 1
ATOM 1315 C CA . ARG A 1 170 ? -35.476 -8.889 17.204 1.00 75.69 170 ARG A CA 1
ATOM 1316 C C . ARG A 1 170 ? -36.407 -9.244 18.362 1.00 75.69 170 ARG A C 1
ATOM 1318 O O . ARG A 1 170 ? -37.618 -9.229 18.183 1.00 75.69 170 ARG A O 1
ATOM 1325 N N . SER A 1 171 ? -35.849 -9.605 19.512 1.00 66.31 171 SER A N 1
ATOM 1326 C CA . SER A 1 171 ? -36.608 -9.824 20.744 1.00 66.31 171 SER A CA 1
ATOM 1327 C C . SER A 1 171 ? -36.541 -8.563 21.599 1.00 66.31 171 SER A C 1
ATOM 1329 O O . SER A 1 171 ? -35.446 -8.100 21.923 1.00 66.31 171 SER A O 1
ATOM 1331 N N . TRP A 1 172 ? -37.694 -8.019 21.971 1.00 69.31 172 TRP A N 1
ATOM 1332 C CA . TRP A 1 172 ? -37.800 -6.933 22.943 1.00 69.31 172 TRP A CA 1
ATOM 1333 C C . TRP A 1 172 ? -38.294 -7.513 24.269 1.00 69.31 172 TRP A C 1
ATOM 1335 O O . TRP A 1 172 ? -39.182 -8.360 24.272 1.00 69.31 172 TRP A O 1
ATOM 1345 N N . SER A 1 173 ? -37.708 -7.072 25.380 1.00 69.50 173 SER A N 1
ATOM 1346 C CA . SER A 1 173 ? -38.136 -7.424 26.736 1.00 69.50 173 SER A CA 1
ATOM 1347 C C . SER A 1 173 ? -38.486 -6.133 27.463 1.00 69.50 173 SER A C 1
ATOM 1349 O O . SER A 1 173 ? -37.716 -5.177 27.393 1.00 69.50 173 SER A O 1
ATOM 1351 N N . THR A 1 174 ? -39.629 -6.102 28.141 1.00 69.50 174 THR A N 1
ATOM 1352 C CA . THR A 1 174 ? -40.052 -4.981 28.988 1.00 69.50 174 THR A CA 1
ATOM 1353 C C . THR A 1 174 ? -40.397 -5.503 30.376 1.00 69.50 174 THR A C 1
ATOM 1355 O O . THR A 1 174 ? -40.871 -6.632 30.507 1.00 69.50 174 THR A O 1
ATOM 1358 N N . THR A 1 175 ? -40.149 -4.696 31.401 1.00 75.00 175 THR A N 1
ATOM 1359 C CA . THR A 1 175 ? -40.495 -5.005 32.790 1.00 75.00 175 THR A CA 1
ATOM 1360 C C . THR A 1 175 ? -41.651 -4.097 33.183 1.00 75.00 175 THR A C 1
ATOM 1362 O O . THR A 1 175 ? -41.516 -2.879 33.120 1.00 75.00 175 THR A O 1
ATOM 1365 N N . ILE A 1 176 ? -42.793 -4.683 33.546 1.00 74.75 176 ILE A N 1
ATOM 1366 C CA . ILE A 1 176 ? -43.979 -3.946 33.997 1.00 74.75 176 ILE A CA 1
ATOM 1367 C C . ILE A 1 176 ? -44.111 -4.169 35.499 1.00 74.75 176 ILE A C 1
ATOM 1369 O O . ILE A 1 176 ? -44.249 -5.309 35.942 1.00 74.75 176 ILE A O 1
ATOM 1373 N N . THR A 1 177 ? -44.079 -3.090 36.272 1.00 74.12 177 THR A N 1
ATOM 1374 C CA . THR A 1 177 ? -44.274 -3.147 37.722 1.00 74.12 177 THR A CA 1
ATOM 1375 C C . THR A 1 177 ? -45.745 -2.880 38.023 1.00 74.12 177 THR A C 1
ATOM 1377 O O . THR A 1 177 ? -46.275 -1.834 37.650 1.00 74.12 177 THR A O 1
ATOM 1380 N N . ILE A 1 178 ? -46.411 -3.839 38.668 1.00 78.00 178 ILE A N 1
ATOM 1381 C CA . ILE A 1 178 ? -47.815 -3.739 39.083 1.00 78.00 178 ILE A CA 1
ATOM 1382 C C . ILE A 1 178 ? -47.831 -3.619 40.602 1.00 78.00 178 ILE A C 1
ATOM 1384 O O . ILE A 1 178 ? -47.225 -4.445 41.286 1.00 78.00 178 ILE A O 1
ATOM 1388 N N . THR A 1 179 ? -48.505 -2.601 41.133 1.00 78.31 179 THR A N 1
ATOM 1389 C CA . THR A 1 179 ? -48.687 -2.450 42.577 1.00 78.31 179 THR A CA 1
ATOM 1390 C C . THR A 1 179 ? -50.046 -3.007 42.991 1.00 78.31 179 THR A C 1
ATOM 1392 O O . THR A 1 179 ? -51.099 -2.613 42.488 1.00 78.31 179 THR A O 1
ATOM 1395 N N . GLU A 1 180 ? -50.009 -3.969 43.908 1.00 85.81 180 GLU A N 1
ATOM 1396 C CA . GLU A 1 180 ? -51.185 -4.578 44.521 1.00 85.81 180 GLU A CA 1
ATOM 1397 C C . GLU A 1 180 ? -51.423 -3.950 45.897 1.00 85.81 180 GLU A C 1
ATOM 1399 O O . GLU A 1 180 ? -50.479 -3.784 46.675 1.00 85.81 180 GLU A O 1
ATOM 1404 N N . TYR A 1 181 ? -52.674 -3.608 46.212 1.00 78.88 181 TYR A N 1
ATOM 1405 C CA . TYR A 1 181 ? -53.063 -3.262 47.575 1.00 78.88 181 TYR A CA 1
ATOM 1406 C C . TYR A 1 181 ? -54.403 -3.881 47.959 1.00 78.88 181 TYR A C 1
ATOM 1408 O O . TYR A 1 181 ? -55.314 -4.051 47.147 1.00 78.88 181 TYR A O 1
ATOM 1416 N N . THR A 1 182 ? -54.532 -4.182 49.245 1.00 84.50 182 THR A N 1
ATOM 1417 C CA . THR A 1 182 ? -55.752 -4.739 49.821 1.00 84.50 182 THR A CA 1
ATOM 1418 C C . THR A 1 182 ? -56.567 -3.611 50.429 1.00 84.50 182 THR A C 1
ATOM 1420 O O . THR A 1 182 ? -56.103 -2.901 51.324 1.00 84.50 182 THR A O 1
ATOM 1423 N N . ASN A 1 183 ? -57.791 -3.433 49.939 1.00 76.75 183 ASN A N 1
ATOM 1424 C CA . ASN A 1 183 ? -58.727 -2.492 50.541 1.00 76.75 183 ASN A CA 1
ATOM 1425 C C . ASN A 1 183 ? -59.199 -2.987 51.914 1.00 76.75 183 ASN A C 1
ATOM 1427 O O . ASN A 1 183 ? -59.104 -4.170 52.236 1.00 76.75 183 ASN A O 1
ATOM 1431 N N . ARG A 1 184 ? -59.765 -2.080 52.718 1.00 80.88 184 ARG A N 1
ATOM 1432 C CA . ARG A 1 184 ? -60.286 -2.387 54.065 1.00 80.88 184 ARG A CA 1
ATOM 1433 C C . ARG A 1 184 ? -61.360 -3.487 54.082 1.00 80.88 184 ARG A C 1
ATOM 1435 O O . ARG A 1 184 ? -61.516 -4.148 55.098 1.00 80.88 184 ARG A O 1
ATOM 1442 N N . ASP A 1 185 ? -62.007 -3.735 52.945 1.00 83.69 185 ASP A N 1
ATOM 1443 C CA . ASP A 1 185 ? -62.975 -4.821 52.735 1.00 83.69 185 ASP A CA 1
ATOM 1444 C C . ASP A 1 185 ? -62.324 -6.195 52.463 1.00 83.69 185 ASP A C 1
ATOM 1446 O O . ASP A 1 185 ? -63.008 -7.142 52.078 1.00 83.69 185 ASP A O 1
ATOM 1450 N N . GLY A 1 186 ? -60.996 -6.313 52.571 1.00 82.44 186 GLY A N 1
ATOM 1451 C CA . GLY A 1 186 ? -60.250 -7.550 52.304 1.00 82.44 186 GLY A CA 1
ATOM 1452 C C . GLY A 1 186 ? -60.131 -7.917 50.820 1.00 82.44 186 GLY A C 1
ATOM 1453 O O . GLY A 1 186 ? -59.536 -8.937 50.482 1.00 82.44 186 GLY A O 1
ATOM 1454 N N . LYS A 1 187 ? -60.675 -7.094 49.915 1.00 78.69 187 LYS A N 1
ATOM 1455 C CA . LYS A 1 187 ? -60.575 -7.296 48.466 1.00 78.69 187 LYS A CA 1
ATOM 1456 C C . LYS A 1 187 ? -59.256 -6.734 47.943 1.00 78.69 187 LYS A C 1
ATOM 1458 O O . LYS A 1 187 ? -58.932 -5.568 48.178 1.00 78.69 187 LYS A O 1
ATOM 1463 N N . ILE A 1 188 ? -58.530 -7.573 47.215 1.00 80.81 188 ILE A N 1
ATOM 1464 C CA . ILE A 1 188 ? -57.294 -7.220 46.522 1.00 80.81 188 ILE A CA 1
ATOM 1465 C C . ILE A 1 188 ? -57.643 -6.387 45.286 1.00 80.81 188 ILE A C 1
ATOM 1467 O O . ILE A 1 188 ? -58.487 -6.787 44.481 1.00 80.81 188 ILE A O 1
ATOM 1471 N N . MET A 1 189 ? -57.000 -5.231 45.136 1.00 75.31 189 MET A N 1
ATOM 1472 C CA . MET A 1 189 ? -57.100 -4.392 43.947 1.00 75.31 189 MET A CA 1
ATOM 1473 C C . MET A 1 189 ? -55.711 -4.137 43.360 1.00 75.31 189 MET A C 1
ATOM 1475 O O . MET A 1 189 ? -54.740 -3.911 44.079 1.00 75.31 189 MET A O 1
ATOM 1479 N N . TYR A 1 190 ? -55.632 -4.154 42.031 1.00 75.50 190 TYR A N 1
ATOM 1480 C CA . TYR A 1 190 ? -54.428 -3.806 41.282 1.00 75.50 190 TYR A CA 1
ATOM 1481 C C . TYR A 1 190 ? -54.533 -2.350 40.831 1.00 75.50 190 TYR A C 1
ATOM 1483 O O . TYR A 1 190 ? -55.536 -1.979 40.217 1.00 75.50 190 TYR A O 1
ATOM 1491 N N . ALA A 1 191 ? -53.519 -1.528 41.103 1.00 64.56 191 ALA A N 1
ATOM 1492 C CA . ALA A 1 191 ? -53.471 -0.154 40.613 1.00 64.56 191 ALA A CA 1
ATOM 1493 C C . ALA A 1 191 ? -52.267 0.102 39.704 1.00 64.56 191 ALA A C 1
ATOM 1495 O O . ALA A 1 191 ? -51.218 -0.520 39.833 1.00 64.56 191 ALA A O 1
ATOM 1496 N N . ASN A 1 192 ? -52.497 1.020 38.760 1.00 59.19 192 ASN A N 1
ATOM 1497 C CA . ASN A 1 192 ? -51.588 1.635 37.791 1.00 59.19 192 ASN A CA 1
ATOM 1498 C C . ASN A 1 192 ? -50.366 0.796 37.383 1.00 59.19 192 ASN A C 1
ATOM 1500 O O . ASN A 1 192 ? -49.312 0.846 38.009 1.00 59.19 192 ASN A O 1
ATOM 1504 N N . ALA A 1 193 ? -50.481 0.122 36.236 1.00 57.25 193 ALA A N 1
ATOM 1505 C CA . ALA A 1 193 ? -49.328 -0.406 35.519 1.00 57.25 193 ALA A CA 1
ATOM 1506 C C . ALA A 1 193 ? -48.500 0.764 34.959 1.00 57.25 193 ALA A C 1
ATOM 1508 O O . ALA A 1 193 ? -48.895 1.406 33.984 1.00 57.25 193 ALA A O 1
ATOM 1509 N N . ILE A 1 194 ? -47.361 1.063 35.586 1.00 59.34 194 ILE A N 1
ATOM 1510 C CA . ILE A 1 194 ? -46.424 2.080 35.100 1.00 59.34 194 ILE A CA 1
ATOM 1511 C C . ILE A 1 194 ? -45.358 1.363 34.271 1.00 59.34 194 ILE A C 1
ATOM 1513 O O . ILE A 1 194 ? -44.530 0.625 34.801 1.00 59.34 194 ILE A O 1
ATOM 1517 N N . ALA A 1 195 ? -45.392 1.568 32.955 1.00 58.62 195 ALA A N 1
ATOM 1518 C CA . ALA A 1 195 ? -44.285 1.212 32.079 1.00 58.62 195 ALA A CA 1
ATOM 1519 C C . ALA A 1 195 ? -43.301 2.386 32.066 1.00 58.62 195 ALA A C 1
ATOM 1521 O O . ALA A 1 195 ? -43.585 3.429 31.475 1.00 58.62 195 ALA A O 1
ATOM 1522 N N . GLU A 1 196 ? -42.157 2.242 32.734 1.00 61.03 196 GLU A N 1
ATOM 1523 C CA . GLU A 1 196 ? -41.083 3.222 32.590 1.00 61.03 196 GLU A CA 1
ATOM 1524 C C . GLU A 1 196 ? -40.597 3.200 31.130 1.00 61.03 196 GLU A C 1
ATOM 1526 O O . GLU A 1 196 ? -40.330 2.118 30.589 1.00 61.03 196 GLU A O 1
ATOM 1531 N N . PRO A 1 197 ? -40.502 4.355 30.440 1.00 56.25 197 PRO A N 1
ATOM 1532 C CA . PRO A 1 197 ? -39.917 4.382 29.113 1.00 56.25 197 PRO A CA 1
ATOM 1533 C C . PRO A 1 197 ? -38.494 3.852 29.231 1.00 56.25 197 PRO A C 1
ATOM 1535 O O . PRO A 1 197 ? -37.729 4.298 30.085 1.00 56.25 197 PRO A O 1
ATOM 1538 N N . ILE A 1 198 ? -38.141 2.901 28.365 1.00 51.31 198 ILE A N 1
ATOM 1539 C CA . ILE A 1 198 ? -36.776 2.397 28.246 1.00 51.31 198 ILE A CA 1
ATOM 1540 C C . ILE A 1 198 ? -35.918 3.583 27.804 1.00 51.31 198 ILE A C 1
ATOM 1542 O O . ILE A 1 198 ? -35.720 3.833 26.614 1.00 51.31 198 ILE A O 1
ATOM 1546 N N . ALA A 1 199 ? -35.392 4.334 28.769 1.00 52.28 199 ALA A N 1
ATOM 1547 C CA . ALA A 1 199 ? -34.163 5.049 28.556 1.00 52.28 199 ALA A CA 1
ATOM 1548 C C . ALA A 1 199 ? -33.179 3.952 28.175 1.00 52.28 199 ALA A C 1
ATOM 1550 O O . ALA A 1 199 ? -32.907 3.039 28.958 1.00 52.28 199 ALA A O 1
ATOM 1551 N N . ILE A 1 200 ? -32.697 3.997 26.935 1.00 51.34 200 ILE A N 1
ATOM 1552 C CA . ILE A 1 200 ? -31.505 3.263 26.547 1.00 51.34 200 ILE A CA 1
ATOM 1553 C C . ILE A 1 200 ? -30.414 3.867 27.426 1.00 51.34 200 ILE A C 1
ATOM 1555 O O . ILE A 1 200 ? -29.750 4.824 27.034 1.00 51.34 200 ILE A O 1
ATOM 1559 N N . ALA A 1 201 ? -30.294 3.373 28.660 1.00 49.78 201 ALA A N 1
ATOM 1560 C CA . ALA A 1 201 ? -29.163 3.651 29.508 1.00 49.78 201 ALA A CA 1
ATOM 1561 C C . ALA A 1 201 ? -27.969 3.304 28.623 1.00 49.78 201 ALA A C 1
ATOM 1563 O O . ALA A 1 201 ? -27.918 2.164 28.136 1.00 49.78 201 ALA A O 1
ATOM 1564 N N . PRO A 1 202 ? -27.102 4.280 28.285 1.00 50.69 202 PRO A N 1
ATOM 1565 C CA . PRO A 1 202 ? -26.011 4.041 27.362 1.00 50.69 202 PRO A CA 1
ATOM 1566 C C . PRO A 1 202 ? -25.282 2.819 27.889 1.00 50.69 202 PRO A C 1
ATOM 1568 O O . PRO A 1 202 ? -24.830 2.799 29.030 1.00 50.69 202 PRO A O 1
ATOM 1571 N N . SER A 1 203 ? -25.328 1.772 27.077 1.00 49.44 203 SER A N 1
ATOM 1572 C CA . SER A 1 203 ? -24.978 0.395 27.380 1.00 49.44 203 SER A CA 1
ATOM 1573 C C . SER A 1 203 ? -23.652 0.296 28.128 1.00 49.44 203 SER A C 1
ATOM 1575 O O . SER A 1 203 ? -22.629 0.088 27.488 1.00 49.44 203 SER A O 1
ATOM 1577 N N . SER A 1 204 ? -23.641 0.423 29.456 1.00 49.94 204 SER A N 1
ATOM 1578 C CA . SER A 1 204 ? -22.428 0.505 30.281 1.00 49.94 204 SER A CA 1
ATOM 1579 C C . SER A 1 204 ? -21.419 1.613 29.860 1.00 49.94 204 SER A C 1
ATOM 1581 O O . SER A 1 204 ? -21.234 1.923 28.685 1.00 49.94 204 SER A O 1
ATOM 1583 N N . PRO A 1 205 ? -20.612 2.167 30.778 1.00 51.44 205 PRO A N 1
ATOM 1584 C CA . PRO A 1 205 ? -19.458 2.997 30.407 1.00 51.44 205 PRO A CA 1
ATOM 1585 C C . PRO A 1 205 ? -18.318 2.178 29.761 1.00 51.44 205 PRO A C 1
ATOM 1587 O O . PRO A 1 205 ? -17.184 2.648 29.647 1.00 51.44 205 PRO A O 1
ATOM 1590 N N . GLN A 1 206 ? -18.562 0.929 29.347 1.00 53.06 206 GLN A N 1
ATOM 1591 C CA . GLN A 1 206 ? -17.532 0.088 28.763 1.00 53.06 206 GLN A CA 1
ATOM 1592 C C . GLN A 1 206 ? -17.454 0.257 27.246 1.00 53.06 206 GLN A C 1
ATOM 1594 O O . GLN A 1 206 ? -18.160 -0.369 26.464 1.00 53.06 206 GLN A O 1
ATOM 1599 N N . LYS A 1 207 ? -16.430 1.023 26.861 1.00 55.78 207 LYS A N 1
ATOM 1600 C CA . LYS A 1 207 ? -15.667 0.849 25.620 1.00 55.78 207 LYS A CA 1
ATOM 1601 C C . LYS A 1 207 ? -16.470 1.136 24.347 1.00 55.78 207 LYS A C 1
ATOM 1603 O O . LYS A 1 207 ? -16.631 0.271 23.494 1.00 55.78 207 LYS A O 1
ATOM 1608 N N . GLN A 1 208 ? -16.775 2.412 24.124 1.00 58.03 208 GLN A N 1
ATOM 1609 C CA . GLN A 1 208 ? -16.896 2.958 22.766 1.00 58.03 208 GLN A CA 1
ATOM 1610 C C . GLN A 1 208 ? -15.561 3.615 22.354 1.00 58.03 208 GLN A C 1
ATOM 1612 O O . GLN A 1 208 ? -15.483 4.840 22.230 1.00 58.03 208 GLN A O 1
ATOM 1617 N N . PRO A 1 209 ? -14.462 2.846 22.150 1.00 67.62 209 PRO A N 1
ATOM 1618 C CA . PRO A 1 209 ? -13.145 3.415 21.860 1.00 67.62 209 PRO A CA 1
ATOM 1619 C C . PRO A 1 209 ? -13.117 4.156 20.521 1.00 67.62 209 PRO A C 1
ATOM 1621 O O . PRO A 1 209 ? -12.198 4.932 20.278 1.00 67.62 209 PRO A O 1
ATOM 1624 N N . PHE A 1 210 ? -14.076 3.885 19.630 1.00 76.56 210 PHE A N 1
ATOM 1625 C CA . PHE A 1 210 ? -14.196 4.574 18.353 1.00 76.56 210 PHE A CA 1
ATOM 1626 C C . PHE A 1 210 ? -14.834 5.957 18.508 1.00 76.56 210 PHE A C 1
ATOM 1628 O O . PHE A 1 210 ? -14.221 6.922 18.068 1.00 76.56 210 PHE A O 1
ATOM 1635 N N . LEU A 1 211 ? -15.998 6.069 19.163 1.00 80.12 211 LEU A N 1
ATOM 1636 C CA . LEU A 1 211 ? -16.683 7.355 19.356 1.00 80.12 211 LEU A CA 1
ATOM 1637 C C . LEU A 1 211 ? -15.836 8.323 20.188 1.00 80.12 211 LEU A C 1
ATOM 1639 O O . LEU A 1 211 ? -15.684 9.477 19.807 1.00 80.12 211 LEU A O 1
ATOM 1643 N N . HIS A 1 212 ? -15.177 7.828 21.240 1.00 79.50 212 HIS A N 1
ATOM 1644 C CA . HIS A 1 212 ? -14.229 8.629 22.019 1.00 79.50 212 HIS A CA 1
ATOM 1645 C C . HIS A 1 212 ? -13.046 9.115 21.164 1.00 79.50 212 HIS A C 1
ATOM 1647 O O . HIS A 1 212 ? -12.683 10.285 21.200 1.00 79.50 212 HIS A O 1
ATOM 1653 N N . ARG A 1 213 ? -12.473 8.239 20.323 1.00 79.56 213 ARG A N 1
ATOM 1654 C CA . ARG A 1 213 ? -11.377 8.598 19.403 1.00 79.56 213 ARG A CA 1
ATOM 1655 C C . ARG A 1 213 ? -11.830 9.555 18.297 1.00 79.56 213 ARG A C 1
ATOM 1657 O O . ARG A 1 213 ? -11.015 10.334 17.810 1.00 79.56 213 ARG A O 1
ATOM 1664 N N . MET A 1 214 ? -13.087 9.471 17.866 1.00 82.75 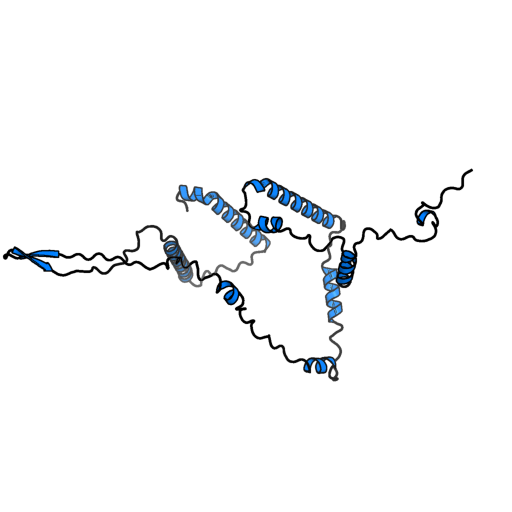214 MET A N 1
ATOM 1665 C CA . MET A 1 214 ? -13.701 10.426 16.942 1.00 82.75 214 MET A CA 1
ATOM 1666 C C . MET A 1 214 ? -13.835 11.797 17.604 1.00 82.75 214 MET A C 1
ATOM 1668 O O . MET A 1 214 ? -13.345 12.768 17.037 1.00 82.75 214 MET A O 1
ATOM 1672 N N . GLY A 1 215 ? -14.370 11.853 18.826 1.00 88.38 215 GLY A N 1
ATOM 1673 C CA . GLY A 1 215 ? -14.482 13.095 19.593 1.00 88.38 215 GLY A CA 1
ATOM 1674 C C . GLY A 1 215 ? -13.125 13.745 19.877 1.00 88.38 215 GLY A C 1
ATOM 1675 O O . GLY A 1 215 ? -12.953 14.939 19.653 1.00 88.38 215 GLY A O 1
ATOM 1676 N N . GLU A 1 216 ? -12.112 12.966 20.271 1.00 84.50 216 GLU A N 1
ATOM 1677 C CA . GLU A 1 216 ? -10.747 13.483 20.457 1.00 84.50 216 GLU A CA 1
ATOM 1678 C C . GLU A 1 216 ? -10.150 14.043 19.162 1.00 84.50 216 GLU A C 1
ATOM 1680 O O . GLU A 1 216 ? -9.511 15.094 19.177 1.00 84.50 216 GLU A O 1
ATOM 1685 N N . ARG A 1 217 ? -10.349 13.356 18.029 1.00 85.25 217 ARG A N 1
ATOM 1686 C CA . ARG A 1 217 ? -9.877 13.839 16.722 1.00 85.25 217 ARG A CA 1
ATOM 1687 C C . ARG A 1 217 ? -10.541 15.148 16.333 1.00 85.25 217 ARG A C 1
ATOM 1689 O O . ARG A 1 217 ? -9.861 16.022 15.805 1.00 85.25 217 ARG A O 1
ATOM 1696 N N . GLU A 1 218 ? -11.840 15.256 16.571 1.00 87.75 218 GLU A N 1
ATOM 1697 C CA . GLU A 1 218 ? -12.610 16.456 16.271 1.00 87.75 218 GLU A CA 1
ATOM 1698 C C . GLU A 1 218 ? -12.153 17.629 17.141 1.00 87.75 218 GLU A C 1
ATOM 1700 O O . GLU A 1 218 ? -11.849 18.693 16.604 1.00 87.75 218 GLU A O 1
ATOM 1705 N N . ARG A 1 219 ? -11.950 17.403 18.445 1.00 88.19 219 ARG A N 1
ATOM 1706 C CA . ARG A 1 219 ? -11.412 18.413 19.367 1.00 88.19 219 ARG A CA 1
ATOM 1707 C C . ARG A 1 219 ? -10.021 18.899 18.951 1.00 88.19 219 ARG A C 1
ATOM 1709 O O . ARG A 1 219 ? -9.800 20.099 18.874 1.00 88.19 219 ARG A O 1
ATOM 1716 N N . ILE A 1 220 ? -9.103 17.981 18.626 1.00 86.62 220 ILE A N 1
ATOM 1717 C CA . ILE A 1 220 ? -7.748 18.328 18.150 1.00 86.62 220 ILE A CA 1
ATOM 1718 C C . ILE A 1 220 ? -7.811 19.126 16.841 1.00 86.62 220 ILE A C 1
ATOM 1720 O O . ILE A 1 220 ? -7.000 20.021 16.612 1.00 86.62 220 ILE A O 1
ATOM 1724 N N . TRP A 1 221 ? -8.744 18.791 15.946 1.00 84.25 221 TRP A N 1
ATOM 1725 C CA . TRP A 1 221 ? -8.892 19.496 14.676 1.00 84.25 221 TRP A CA 1
ATOM 1726 C C . TRP A 1 221 ? -9.442 20.912 14.863 1.00 84.25 221 TRP A C 1
ATOM 1728 O O . TRP A 1 221 ? -8.950 21.834 14.212 1.00 84.25 221 TRP A O 1
ATOM 1738 N N . GLN A 1 222 ? -10.417 21.082 15.760 1.00 86.19 222 GLN A N 1
ATOM 1739 C CA . GLN A 1 222 ? -10.935 22.393 16.154 1.00 86.19 222 GLN A CA 1
ATOM 1740 C C . GLN A 1 222 ? -9.830 23.239 16.796 1.00 86.19 222 GLN A C 1
ATOM 1742 O O . GLN A 1 222 ? -9.559 24.330 16.313 1.00 86.19 222 GLN A O 1
ATOM 1747 N N . GLU A 1 223 ? -9.083 22.686 17.754 1.00 85.19 223 GLU A N 1
ATOM 1748 C CA . GLU A 1 223 ? -7.948 23.362 18.397 1.00 85.19 223 GLU A CA 1
ATOM 1749 C C . GLU A 1 223 ? -6.868 23.772 17.382 1.00 85.19 223 GLU A C 1
ATOM 1751 O O . GLU A 1 223 ? -6.432 24.917 17.370 1.00 85.19 223 GLU A O 1
ATOM 1756 N N . TYR A 1 224 ? -6.497 22.896 16.441 1.00 79.06 224 TYR A N 1
ATOM 1757 C CA . TYR A 1 224 ? -5.568 23.245 15.357 1.00 79.06 224 TYR A CA 1
ATOM 1758 C C . TYR A 1 224 ? -6.095 24.375 14.456 1.00 79.06 224 TYR A C 1
ATOM 1760 O O . TYR A 1 224 ? -5.321 25.206 13.967 1.00 79.06 224 TYR A O 1
ATOM 1768 N N . ARG A 1 225 ? -7.404 24.391 14.186 1.00 79.56 225 ARG A N 1
ATOM 1769 C CA . ARG A 1 225 ? -8.062 25.424 13.377 1.00 79.56 225 ARG A CA 1
ATOM 1770 C C . ARG A 1 225 ? -8.083 26.761 14.112 1.00 79.56 225 ARG A C 1
ATOM 1772 O O . ARG A 1 225 ? -7.779 27.779 13.490 1.00 79.56 225 ARG A O 1
ATOM 1779 N N . ASP A 1 226 ? -8.372 26.729 15.406 1.00 79.50 226 ASP A N 1
ATOM 1780 C CA . ASP A 1 226 ? -8.457 27.896 16.276 1.00 79.50 226 ASP A CA 1
ATOM 1781 C C . ASP A 1 226 ? -7.072 28.464 16.588 1.00 79.50 226 ASP A C 1
ATOM 1783 O O . ASP A 1 226 ? -6.860 29.664 16.471 1.00 79.50 226 ASP A O 1
ATOM 1787 N N . GLU A 1 227 ? -6.063 27.630 16.844 1.00 75.69 227 GLU A N 1
ATOM 1788 C CA . GLU A 1 227 ? -4.666 28.073 16.941 1.00 75.69 227 GLU A CA 1
ATOM 1789 C C . GLU A 1 227 ? -4.195 28.764 15.654 1.00 75.69 227 GLU A C 1
ATOM 1791 O O . GLU A 1 227 ? -3.397 29.704 15.690 1.00 75.69 227 GLU A O 1
ATOM 1796 N N . ARG A 1 228 ? -4.672 28.295 14.497 1.00 68.38 228 ARG A N 1
ATOM 1797 C CA . ARG A 1 228 ? -4.342 28.864 13.187 1.00 68.38 228 ARG A CA 1
ATOM 1798 C C . ARG A 1 228 ? -5.101 30.158 12.891 1.00 68.38 228 ARG A C 1
ATOM 1800 O O . ARG A 1 228 ? -4.588 30.957 12.113 1.00 68.38 228 ARG A O 1
ATOM 1807 N N . SER A 1 229 ? -6.288 30.355 13.462 1.00 68.75 229 SER A N 1
ATOM 1808 C CA . SER A 1 229 ? -7.055 31.598 13.328 1.00 68.75 229 SER A CA 1
ATOM 1809 C C . SER A 1 229 ? -6.597 32.659 14.338 1.00 68.75 229 SER A C 1
ATOM 1811 O O . SER A 1 229 ? -6.444 33.820 13.964 1.00 68.75 229 SER A O 1
ATOM 1813 N N . GLN A 1 230 ? -6.284 32.250 15.574 1.00 66.19 230 GLN A N 1
ATOM 1814 C CA . GLN A 1 230 ? -5.732 33.071 16.663 1.00 66.19 230 GLN A CA 1
ATOM 1815 C C . GLN A 1 230 ? -4.307 33.549 16.360 1.00 66.19 230 GLN A C 1
ATOM 1817 O O . GLN A 1 230 ? -3.952 34.696 16.635 1.00 66.19 230 GLN A O 1
ATOM 1822 N N . ARG A 1 231 ? -3.478 32.709 15.721 1.00 59.94 231 ARG A N 1
ATOM 1823 C CA . ARG A 1 231 ? -2.253 33.169 15.050 1.00 59.94 231 ARG A CA 1
ATOM 1824 C C . ARG A 1 231 ? -2.666 33.892 13.774 1.00 59.94 231 ARG A C 1
ATOM 1826 O O . ARG A 1 231 ? -2.601 33.314 12.692 1.00 59.94 231 ARG A O 1
ATOM 1833 N N . GLY A 1 232 ? -3.115 35.137 13.922 1.00 49.97 232 GLY A N 1
ATOM 1834 C CA . GLY A 1 232 ? -3.500 36.014 12.822 1.00 49.97 232 GLY A CA 1
ATOM 1835 C C . GLY A 1 232 ? -2.486 36.016 11.670 1.00 49.97 232 GLY A C 1
ATOM 1836 O O . GLY A 1 232 ? -1.363 35.533 11.800 1.00 49.97 232 GLY A O 1
ATOM 1837 N N . GLN A 1 233 ? -2.906 36.576 10.535 1.00 56.78 233 GLN A N 1
ATOM 1838 C CA . GLN A 1 233 ? -2.247 36.714 9.217 1.00 56.78 233 GLN A CA 1
ATOM 1839 C C . GLN A 1 233 ? -0.699 36.853 9.151 1.00 56.78 233 GLN A C 1
ATOM 1841 O O . GLN A 1 233 ? -0.124 36.711 8.076 1.00 56.78 233 GLN A O 1
ATOM 1846 N N . SER A 1 234 ? 0.003 37.099 10.254 1.00 55.16 234 SER A N 1
ATOM 1847 C CA . SER A 1 234 ? 1.426 37.412 10.370 1.00 55.16 234 SER A CA 1
ATOM 1848 C C . SER A 1 234 ? 2.403 36.224 10.418 1.00 55.16 234 SER A C 1
ATOM 1850 O O . SER A 1 234 ? 3.608 36.458 10.366 1.00 55.16 234 SER A O 1
ATOM 1852 N N . LYS A 1 235 ? 1.968 34.954 10.481 1.00 56.88 235 LYS A N 1
ATOM 1853 C CA . LYS A 1 235 ? 2.900 33.798 10.430 1.00 56.88 235 LYS A CA 1
ATOM 1854 C C . LYS A 1 235 ? 2.364 32.614 9.626 1.00 56.88 235 LYS A C 1
ATOM 1856 O O . LYS A 1 235 ? 2.321 31.483 10.115 1.00 56.88 235 LYS A O 1
ATOM 1861 N N . LYS A 1 236 ? 2.011 32.824 8.352 1.00 58.53 236 LYS A N 1
ATOM 1862 C CA . LYS A 1 236 ? 2.087 31.694 7.407 1.00 58.53 236 LYS A CA 1
ATOM 1863 C C . LYS A 1 236 ? 3.532 31.174 7.477 1.00 58.53 236 LYS A C 1
ATOM 1865 O O . LYS A 1 236 ? 4.440 32.002 7.411 1.00 58.53 236 LYS A O 1
ATOM 1870 N N . PRO A 1 237 ? 3.776 29.864 7.680 1.00 59.19 237 PRO A N 1
ATOM 1871 C CA . PRO A 1 237 ? 5.134 29.349 7.630 1.00 59.19 237 PRO A CA 1
ATOM 1872 C C . PRO A 1 237 ? 5.697 29.751 6.272 1.00 59.19 237 PRO A C 1
ATOM 1874 O O . PRO A 1 237 ? 5.149 29.358 5.243 1.00 59.19 237 PRO A O 1
ATOM 1877 N N . GLU A 1 238 ? 6.723 30.600 6.292 1.00 61.03 238 GLU A N 1
ATOM 1878 C CA . GLU A 1 238 ? 7.480 30.995 5.113 1.00 61.03 238 GLU A CA 1
ATOM 1879 C C . GLU A 1 238 ? 7.723 29.729 4.286 1.00 61.03 238 GLU A C 1
ATOM 1881 O O . GLU A 1 238 ? 8.247 28.737 4.809 1.00 61.03 238 GLU A O 1
ATOM 1886 N N . MET A 1 239 ? 7.240 29.713 3.041 1.00 67.31 239 MET A N 1
ATOM 1887 C CA . MET A 1 239 ? 7.343 28.555 2.157 1.00 67.31 239 MET A CA 1
ATOM 1888 C C . MET A 1 239 ? 8.812 28.379 1.782 1.00 67.31 239 MET A C 1
ATOM 1890 O O . MET A 1 239 ? 9.271 28.825 0.737 1.00 67.31 239 MET A O 1
ATOM 1894 N N . LYS A 1 240 ? 9.584 27.753 2.671 1.00 68.44 240 LYS A N 1
ATOM 1895 C CA . LYS A 1 240 ? 11.000 27.496 2.439 1.00 68.44 240 LYS A CA 1
ATOM 1896 C C . LYS A 1 240 ? 11.094 26.436 1.355 1.00 68.44 240 LYS A C 1
ATOM 1898 O O . LYS A 1 240 ? 10.767 25.271 1.598 1.00 68.44 240 LYS A O 1
ATOM 1903 N N . LEU A 1 241 ? 11.575 26.835 0.181 1.00 77.44 241 LEU A N 1
ATOM 1904 C CA . LEU A 1 241 ? 12.045 25.917 -0.850 1.00 77.44 241 LEU A CA 1
ATOM 1905 C C . LEU A 1 241 ? 13.158 25.061 -0.238 1.00 77.44 241 LEU A C 1
ATOM 1907 O O . LEU A 1 241 ? 14.308 25.465 -0.082 1.00 77.44 241 LEU A O 1
ATOM 1911 N N . ILE A 1 242 ? 12.783 23.872 0.220 1.00 80.38 242 ILE A N 1
ATOM 1912 C CA . ILE A 1 242 ? 13.700 22.919 0.824 1.00 80.38 242 ILE A CA 1
ATOM 1913 C C . ILE A 1 242 ? 14.177 21.970 -0.267 1.00 80.38 242 ILE A C 1
ATOM 1915 O O . ILE A 1 242 ? 13.369 21.312 -0.919 1.00 80.38 242 ILE A O 1
ATOM 1919 N N . SER A 1 243 ? 15.496 21.880 -0.452 1.00 91.81 243 SER A N 1
ATOM 1920 C CA . SER A 1 243 ? 16.073 20.978 -1.451 1.00 91.81 243 SER A CA 1
ATOM 1921 C C . SER A 1 243 ? 15.602 19.536 -1.245 1.00 91.81 243 SER A C 1
ATOM 1923 O O . SER A 1 243 ? 15.431 19.079 -0.107 1.00 91.81 243 SER A O 1
ATOM 1925 N N . VAL A 1 244 ? 15.452 18.778 -2.336 1.00 94.44 244 VAL A N 1
ATOM 1926 C CA . VAL A 1 244 ? 15.034 17.362 -2.305 1.00 94.44 244 VAL A CA 1
ATOM 1927 C C . VAL A 1 244 ? 15.933 16.532 -1.376 1.00 94.44 244 VAL A C 1
ATOM 1929 O O . VAL A 1 244 ? 15.452 15.668 -0.638 1.00 94.44 244 VAL A O 1
ATOM 1932 N N . LYS A 1 245 ? 17.234 16.854 -1.304 1.00 93.81 245 LYS A N 1
ATOM 1933 C CA . LYS A 1 245 ? 18.190 16.249 -0.357 1.00 93.81 245 LYS A CA 1
ATOM 1934 C C . LYS A 1 245 ? 17.763 16.458 1.100 1.00 93.81 245 LYS A C 1
ATOM 1936 O O . LYS A 1 245 ? 17.737 15.506 1.884 1.00 93.81 245 LYS A O 1
ATOM 1941 N N . ARG A 1 246 ? 17.390 17.685 1.482 1.00 93.56 246 ARG A N 1
ATOM 1942 C CA . ARG A 1 246 ? 16.902 17.995 2.838 1.00 93.56 246 ARG A CA 1
ATOM 1943 C C . ARG A 1 246 ? 15.513 17.393 3.092 1.00 93.56 246 ARG A C 1
ATOM 1945 O O . ARG A 1 246 ? 15.292 16.856 4.179 1.00 93.56 246 ARG A O 1
ATOM 1952 N N . GLN A 1 247 ? 14.623 17.378 2.097 1.00 92.44 247 GLN A N 1
ATOM 1953 C CA . GLN A 1 247 ? 13.323 16.699 2.188 1.00 92.44 247 GLN A CA 1
ATOM 1954 C C . GLN A 1 247 ? 13.484 15.198 2.456 1.00 92.44 247 GLN A C 1
ATOM 1956 O O . GLN A 1 247 ? 12.857 14.668 3.373 1.00 92.44 247 GLN A O 1
ATOM 1961 N N . ARG A 1 248 ? 14.373 14.512 1.726 1.00 96.69 248 ARG A N 1
ATOM 1962 C CA . ARG A 1 248 ? 14.696 13.092 1.944 1.00 96.69 248 ARG A CA 1
ATOM 1963 C C . ARG A 1 248 ? 15.234 12.839 3.352 1.00 96.69 248 ARG A C 1
ATOM 1965 O O . ARG A 1 248 ? 14.800 11.878 3.989 1.00 96.69 248 ARG A O 1
ATOM 1972 N N . LYS A 1 249 ? 16.099 13.718 3.879 1.00 96.94 249 LYS A N 1
ATOM 1973 C CA . LYS A 1 249 ? 16.568 13.639 5.276 1.00 96.94 249 LYS A CA 1
ATOM 1974 C C . LYS A 1 249 ? 15.405 13.745 6.270 1.00 96.94 249 LYS A C 1
ATOM 1976 O O . LYS A 1 249 ? 1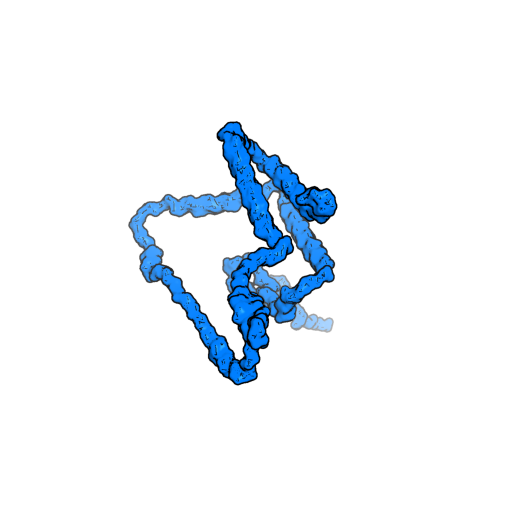5.301 12.907 7.162 1.00 96.94 249 LYS A O 1
ATOM 1981 N N . LEU A 1 250 ? 14.507 14.720 6.112 1.00 96.19 250 LEU A N 1
ATOM 1982 C CA . LEU A 1 250 ? 13.333 14.873 6.985 1.00 96.19 250 LEU A CA 1
ATOM 1983 C C . LEU A 1 250 ? 12.352 13.701 6.856 1.00 96.19 250 LEU A C 1
ATOM 1985 O O . LEU A 1 250 ? 11.872 13.187 7.867 1.00 96.19 250 LEU A O 1
ATOM 1989 N N . LYS A 1 251 ? 12.108 13.220 5.632 1.00 96.81 251 LYS A N 1
ATOM 1990 C CA . LYS A 1 251 ? 11.312 12.015 5.356 1.00 96.81 251 LYS A CA 1
ATOM 1991 C C . LYS A 1 251 ? 11.903 10.810 6.079 1.00 96.81 251 LYS A C 1
ATOM 1993 O O . LYS A 1 251 ? 11.166 10.081 6.741 1.00 96.81 251 LYS A O 1
ATOM 1998 N N . MET A 1 252 ? 13.221 10.629 6.002 1.00 98.25 252 MET A N 1
ATOM 1999 C CA . MET A 1 252 ? 13.905 9.530 6.674 1.00 98.25 252 MET A CA 1
ATOM 2000 C C . MET A 1 252 ? 13.835 9.670 8.198 1.00 98.25 252 MET A C 1
ATOM 2002 O O . MET A 1 252 ? 13.502 8.696 8.868 1.00 98.25 252 MET A O 1
ATOM 2006 N N . LYS A 1 253 ? 14.035 10.872 8.757 1.00 98.19 253 LYS A N 1
ATOM 2007 C CA . LYS A 1 253 ? 13.846 11.133 10.196 1.00 98.19 253 LYS A CA 1
ATOM 2008 C C . LYS A 1 253 ? 12.423 10.792 10.652 1.00 98.19 253 LYS A C 1
ATOM 2010 O O . LYS A 1 253 ? 12.258 10.022 11.594 1.00 98.19 253 LYS A O 1
ATOM 2015 N N . LYS A 1 254 ? 11.396 11.272 9.939 1.00 98.00 254 LYS A N 1
ATOM 2016 C CA . LYS A 1 254 ? 9.980 10.949 10.206 1.00 98.00 254 LYS A CA 1
ATOM 2017 C C . LYS A 1 254 ? 9.722 9.445 10.128 1.00 98.00 254 LYS A C 1
ATOM 2019 O O . LYS A 1 254 ? 9.021 8.902 10.976 1.00 98.00 254 LYS A O 1
ATOM 2024 N N . HIS A 1 255 ? 10.286 8.766 9.130 1.00 97.94 255 HIS A N 1
ATOM 2025 C CA . HIS A 1 255 ? 10.169 7.315 8.965 1.00 97.94 255 HIS A CA 1
ATOM 2026 C C . HIS A 1 255 ? 10.799 6.548 10.129 1.00 97.94 255 HIS A C 1
ATOM 2028 O O . HIS A 1 255 ? 10.146 5.681 10.711 1.00 97.94 255 HIS A O 1
ATOM 2034 N N . LYS A 1 256 ? 12.033 6.895 10.514 1.00 98.25 256 LYS A N 1
ATOM 2035 C CA . LYS A 1 256 ? 12.742 6.279 11.645 1.00 98.25 256 LYS A CA 1
ATOM 2036 C C . LYS A 1 256 ? 11.999 6.523 12.959 1.00 98.25 256 LYS A C 1
ATOM 2038 O O . LYS A 1 256 ? 11.747 5.564 13.681 1.00 98.25 256 LYS A O 1
ATOM 2043 N N . TYR A 1 257 ? 11.545 7.752 13.207 1.00 97.75 257 TYR A N 1
ATOM 2044 C CA . TYR A 1 257 ? 10.722 8.093 14.369 1.00 97.75 257 TYR A CA 1
ATOM 2045 C C . TYR A 1 257 ? 9.412 7.295 14.401 1.00 97.75 257 TYR A C 1
ATOM 2047 O O . TYR A 1 257 ? 9.088 6.671 15.407 1.00 97.75 257 TYR A O 1
ATOM 2055 N N . LYS A 1 258 ? 8.679 7.215 13.281 1.00 97.75 258 LYS A N 1
ATOM 2056 C CA . LYS A 1 258 ? 7.448 6.411 13.199 1.00 97.75 258 LYS A CA 1
ATOM 2057 C C . LYS A 1 258 ? 7.707 4.922 13.440 1.00 97.75 258 LYS A C 1
ATOM 2059 O O . LYS A 1 258 ? 6.893 4.275 14.096 1.00 97.75 258 LYS A O 1
ATOM 2064 N N . LYS A 1 259 ? 8.813 4.369 12.929 1.00 98.25 259 LYS A N 1
ATOM 2065 C CA . LYS A 1 259 ? 9.220 2.985 13.221 1.00 98.25 259 LYS A CA 1
ATOM 2066 C C . LYS A 1 259 ? 9.527 2.796 14.711 1.00 98.25 259 LYS A C 1
ATOM 2068 O O . LYS A 1 259 ? 9.020 1.839 15.293 1.00 98.25 259 LYS A O 1
ATOM 2073 N N . LEU A 1 260 ? 10.274 3.716 15.326 1.00 97.38 260 LEU A N 1
ATOM 2074 C CA . LEU A 1 260 ? 10.572 3.701 16.762 1.00 97.38 260 LEU A CA 1
ATOM 2075 C C . LEU A 1 260 ? 9.284 3.739 17.593 1.00 97.38 260 LEU A C 1
ATOM 2077 O O . LEU A 1 260 ? 9.059 2.841 18.392 1.00 97.38 260 LEU A O 1
ATOM 2081 N N . MET A 1 261 ? 8.394 4.698 17.329 1.00 96.56 261 MET A N 1
ATOM 2082 C CA . MET A 1 261 ? 7.109 4.849 18.025 1.00 96.56 261 MET A CA 1
ATOM 2083 C C . MET A 1 261 ? 6.216 3.610 17.917 1.00 96.56 261 MET A C 1
ATOM 2085 O O . MET A 1 261 ? 5.489 3.302 18.863 1.00 96.56 261 MET A O 1
ATOM 2089 N N . LYS A 1 262 ? 6.251 2.894 16.787 1.00 96.06 262 LYS A N 1
ATOM 2090 C CA . LYS A 1 262 ? 5.535 1.620 16.637 1.00 96.06 262 LYS A CA 1
ATOM 2091 C C . LYS A 1 262 ? 6.166 0.513 17.485 1.00 96.06 262 LYS A C 1
ATOM 2093 O O . LYS A 1 262 ? 5.431 -0.205 18.154 1.00 96.06 262 LYS A O 1
ATOM 2098 N N . ARG A 1 263 ? 7.499 0.400 17.485 1.00 96.19 263 ARG A N 1
ATOM 2099 C CA . ARG A 1 263 ? 8.241 -0.610 18.257 1.00 96.19 263 ARG A CA 1
ATOM 2100 C C . ARG A 1 263 ? 8.098 -0.398 19.769 1.00 96.19 263 ARG A C 1
ATOM 2102 O O . ARG A 1 263 ? 7.782 -1.343 20.476 1.00 96.19 263 ARG A O 1
ATOM 2109 N N . THR A 1 264 ? 8.231 0.837 20.251 1.00 95.94 264 THR A N 1
ATOM 2110 C CA . THR A 1 264 ? 8.157 1.186 21.685 1.00 95.94 264 THR A CA 1
ATOM 2111 C C . THR A 1 264 ? 6.733 1.494 22.161 1.00 95.94 264 THR A C 1
ATOM 2113 O O . THR A 1 264 ? 6.535 2.092 23.217 1.00 95.94 264 THR A O 1
ATOM 2116 N N . ARG A 1 265 ? 5.695 1.124 21.392 1.00 94.62 265 ARG A N 1
ATOM 2117 C CA . ARG A 1 265 ? 4.294 1.427 21.736 1.00 94.62 265 ARG A CA 1
ATOM 2118 C C . ARG A 1 265 ? 3.903 0.844 23.096 1.00 94.62 265 ARG A C 1
ATOM 2120 O O . ARG A 1 265 ? 3.339 1.553 23.913 1.00 94.62 265 ARG A O 1
ATOM 2127 N N . ASN A 1 266 ? 4.204 -0.425 23.356 1.00 94.69 266 ASN A N 1
ATOM 2128 C CA . ASN A 1 266 ? 3.795 -1.068 24.609 1.00 94.69 266 ASN A CA 1
ATOM 2129 C C . ASN A 1 266 ? 4.564 -0.521 25.819 1.00 94.69 266 ASN A C 1
ATOM 2131 O O . ASN A 1 266 ? 3.964 -0.308 26.866 1.00 94.69 266 ASN A O 1
ATOM 2135 N N . GLU A 1 267 ? 5.857 -0.237 25.662 1.00 94.19 267 GLU A N 1
ATOM 2136 C CA . GLU A 1 267 ? 6.687 0.389 26.700 1.00 94.19 267 GLU A CA 1
ATOM 2137 C C . GLU A 1 267 ? 6.147 1.770 27.074 1.00 94.19 267 GLU A C 1
ATOM 2139 O O . GLU A 1 267 ? 5.897 2.044 28.245 1.00 94.19 267 GLU A O 1
ATOM 2144 N N . ARG A 1 268 ? 5.851 2.611 26.073 1.00 95.88 268 ARG A N 1
ATOM 2145 C CA . ARG A 1 268 ? 5.240 3.927 26.305 1.00 95.88 268 ARG A CA 1
ATOM 2146 C C . ARG A 1 268 ? 3.866 3.823 26.965 1.00 95.88 268 ARG A C 1
ATOM 2148 O O . ARG A 1 268 ? 3.542 4.674 27.783 1.00 95.88 268 ARG A O 1
ATOM 2155 N N . ARG A 1 269 ? 3.092 2.768 26.673 1.00 94.25 269 ARG A N 1
ATOM 2156 C CA . ARG A 1 269 ? 1.784 2.520 27.302 1.00 94.25 269 ARG A CA 1
ATOM 2157 C C . ARG A 1 269 ? 1.937 2.199 28.783 1.00 94.25 269 ARG A C 1
ATOM 2159 O O . ARG A 1 269 ? 1.201 2.742 29.593 1.00 94.25 269 ARG A O 1
ATOM 2166 N N . LYS A 1 270 ? 2.890 1.325 29.120 1.00 93.56 270 LYS A N 1
ATOM 2167 C CA . LYS A 1 270 ? 3.187 0.933 30.505 1.00 93.56 270 LYS A CA 1
ATOM 2168 C C . LYS A 1 270 ? 3.691 2.115 31.335 1.00 93.56 270 LYS A C 1
ATOM 2170 O O . LYS A 1 270 ? 3.329 2.229 32.493 1.00 93.56 270 LYS A O 1
ATOM 2175 N N . LEU A 1 271 ? 4.485 2.999 30.728 1.00 93.56 271 LEU A N 1
ATOM 2176 C CA . LEU A 1 271 ? 5.019 4.202 31.373 1.00 93.56 271 LEU A CA 1
ATOM 2177 C C . LEU A 1 271 ? 4.029 5.383 31.421 1.00 93.56 271 LEU A C 1
ATOM 2179 O O . LEU A 1 271 ? 4.419 6.456 31.869 1.00 93.56 271 LEU A O 1
ATOM 2183 N N . GLY A 1 272 ? 2.799 5.238 30.910 1.00 88.56 272 GLY A N 1
ATOM 2184 C CA . GLY A 1 272 ? 1.815 6.331 30.859 1.00 88.56 272 GLY A CA 1
ATOM 2185 C C . GLY A 1 272 ? 2.184 7.487 29.915 1.00 88.56 272 GLY A C 1
ATOM 2186 O O . GLY A 1 272 ? 1.675 8.589 30.068 1.00 88.56 272 GLY A O 1
ATOM 2187 N N . LYS A 1 273 ? 3.079 7.261 28.942 1.00 81.00 273 LYS A N 1
ATOM 2188 C CA . LYS A 1 273 ? 3.603 8.273 27.996 1.00 81.00 273 LYS A CA 1
ATOM 2189 C C . LYS A 1 273 ? 3.002 8.133 26.589 1.00 81.00 273 LYS A C 1
ATOM 2191 O O . LYS A 1 273 ? 3.722 8.292 25.594 1.00 81.00 273 LYS A O 1
ATOM 2196 N N . LEU A 1 274 ? 1.740 7.713 26.490 1.00 77.62 274 LEU A N 1
ATOM 2197 C CA . LEU A 1 274 ? 1.085 7.349 25.229 1.00 77.62 274 LEU A CA 1
ATOM 2198 C C . LEU A 1 274 ? -0.171 8.167 24.980 1.00 77.62 274 LEU A C 1
ATOM 2200 O O . LEU A 1 274 ? -0.930 8.341 25.951 1.00 77.62 274 LEU A O 1
#